Protein AF-A0A212CU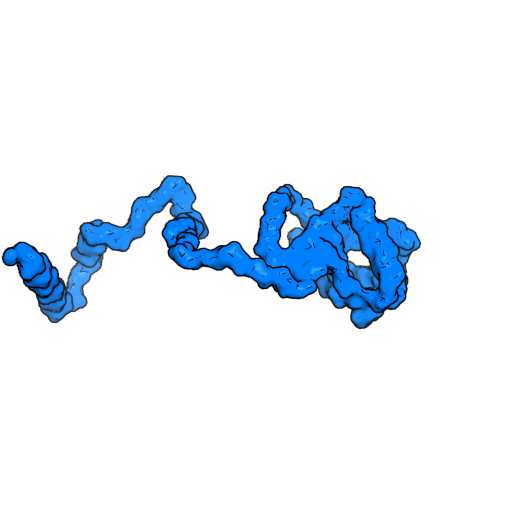X8-F1 (afdb_monomer_lite)

Sequence (192 aa):
MALWRGSAYAGFLALAVGCVFLLEPQLPGSALRSLWSSLQLGPAPAPPGAGSPEGRLAAAWDALIVRPARRWRRVAVGVNACVDVVLSGVKLLRALGLSPGNGRDHSELRSRNDLEEAFVHFMGKGAAAERFFSDKETFHDIAQIASEFPEAQSFCFSGRSISPVETGSGRLSTSLLVFALRKHIFVHMSHI

Organism: Cervus elaphus hippelaphus (NCBI:txid46360)

Structure (mmCIF, N/CA/C/O backbone):
data_AF-A0A212CUX8-F1
#
_entry.id   AF-A0A212CUX8-F1
#
loop_
_atom_site.group_PDB
_atom_site.id
_atom_site.type_symbol
_atom_site.label_atom_id
_atom_site.label_alt_id
_atom_site.label_comp_id
_atom_site.label_asym_id
_atom_site.label_entity_id
_atom_site.label_seq_id
_atom_site.pdbx_PDB_ins_code
_atom_site.Cartn_x
_atom_site.Cartn_y
_atom_site.Cartn_z
_atom_site.occupancy
_atom_site.B_iso_or_equiv
_atom_site.auth_seq_id
_atom_site.auth_comp_id
_atom_site.auth_asym_id
_atom_site.auth_atom_id
_atom_site.pdbx_PDB_model_num
ATOM 1 N N . MET A 1 1 ? 33.050 -10.533 -62.554 1.00 48.59 1 MET A N 1
ATOM 2 C CA . MET A 1 1 ? 33.973 -11.501 -61.9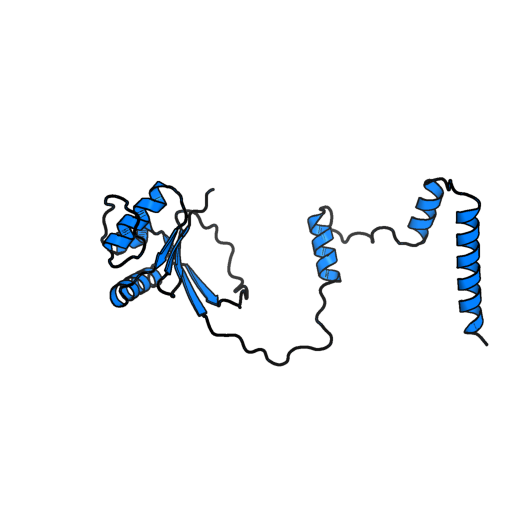11 1.00 48.59 1 MET A CA 1
ATOM 3 C C . MET A 1 1 ? 34.715 -10.907 -60.695 1.00 48.59 1 MET A C 1
ATOM 5 O O . MET A 1 1 ? 35.909 -11.124 -60.547 1.00 48.59 1 MET A O 1
ATOM 9 N N . ALA A 1 2 ? 34.041 -10.165 -59.804 1.00 53.12 2 ALA A N 1
ATOM 10 C CA . ALA A 1 2 ? 34.679 -9.568 -58.613 1.00 53.12 2 ALA A CA 1
ATOM 11 C C . ALA A 1 2 ? 34.182 -10.180 -57.286 1.00 53.12 2 ALA A C 1
ATOM 13 O O . ALA A 1 2 ? 34.917 -10.198 -56.306 1.00 53.12 2 ALA A O 1
ATOM 14 N N . LEU A 1 3 ? 32.976 -10.764 -57.273 1.00 47.34 3 LEU A N 1
ATOM 15 C CA . LEU A 1 3 ? 32.349 -11.324 -56.067 1.00 47.34 3 LEU A CA 1
ATOM 16 C C . LEU A 1 3 ? 32.974 -12.656 -55.602 1.00 47.34 3 LEU A C 1
ATOM 18 O O . LEU A 1 3 ? 32.971 -12.968 -54.418 1.00 47.34 3 LEU A O 1
ATOM 22 N N . TRP A 1 4 ? 33.562 -13.426 -56.522 1.00 49.88 4 TRP A N 1
ATOM 23 C CA . TRP A 1 4 ? 34.170 -14.732 -56.224 1.00 49.88 4 TRP A CA 1
ATOM 24 C C . TRP A 1 4 ? 35.544 -14.630 -55.557 1.00 49.88 4 TRP A C 1
ATOM 26 O O . TRP A 1 4 ? 35.966 -15.547 -54.858 1.00 49.88 4 TRP A O 1
ATOM 36 N N . ARG A 1 5 ? 36.239 -13.500 -55.731 1.00 53.38 5 ARG A N 1
ATOM 37 C CA . ARG A 1 5 ? 37.562 -13.296 -55.135 1.00 53.38 5 ARG A CA 1
ATOM 38 C C . ARG A 1 5 ? 37.464 -13.167 -53.616 1.00 53.38 5 ARG A C 1
ATOM 40 O O . ARG A 1 5 ? 38.210 -13.837 -52.916 1.00 53.38 5 ARG A O 1
ATOM 47 N N . GLY A 1 6 ? 36.497 -12.402 -53.102 1.00 54.38 6 GLY A N 1
ATOM 48 C CA . GLY A 1 6 ? 36.320 -12.202 -51.655 1.00 54.38 6 GLY A CA 1
ATOM 49 C C . GLY A 1 6 ? 36.007 -13.490 -50.885 1.00 54.38 6 GLY A C 1
ATOM 50 O O . GLY A 1 6 ? 36.574 -13.721 -49.821 1.00 54.38 6 GLY A O 1
ATOM 51 N N . SER A 1 7 ? 35.168 -14.362 -51.454 1.00 58.59 7 SER A N 1
ATOM 52 C CA . SER A 1 7 ? 34.831 -15.663 -50.856 1.00 58.59 7 SER A CA 1
ATOM 53 C C . SER A 1 7 ? 36.028 -16.620 -50.828 1.00 58.59 7 SER A C 1
ATOM 55 O O . SER A 1 7 ? 36.253 -17.284 -49.817 1.00 58.59 7 SER A O 1
ATOM 57 N N . ALA A 1 8 ? 36.847 -16.631 -51.885 1.00 65.62 8 ALA A N 1
ATOM 58 C CA . ALA A 1 8 ? 38.068 -17.429 -51.926 1.00 65.62 8 ALA A CA 1
ATOM 59 C C . ALA A 1 8 ? 39.115 -16.946 -50.905 1.00 65.62 8 ALA A C 1
ATOM 61 O O . ALA A 1 8 ? 39.733 -17.771 -50.235 1.00 65.62 8 ALA A O 1
ATOM 62 N N . TYR A 1 9 ? 39.273 -15.628 -50.726 1.00 65.94 9 TYR A N 1
ATOM 63 C CA . TYR A 1 9 ? 40.169 -15.069 -49.706 1.00 65.94 9 TYR A CA 1
ATOM 64 C C . TYR A 1 9 ? 39.714 -15.408 -48.284 1.00 65.94 9 TYR A C 1
ATOM 66 O O . TYR A 1 9 ? 40.542 -15.795 -47.464 1.00 65.94 9 TYR A O 1
ATOM 74 N N . ALA A 1 10 ? 38.411 -15.325 -48.000 1.00 69.38 10 ALA A N 1
ATOM 75 C CA . ALA A 1 10 ? 37.866 -15.699 -46.696 1.00 69.38 10 ALA A CA 1
ATOM 76 C C . ALA A 1 10 ? 38.063 -17.197 -46.397 1.00 69.38 10 ALA A C 1
ATOM 78 O O . ALA A 1 10 ? 38.454 -17.557 -45.287 1.00 69.38 10 ALA A O 1
ATOM 79 N N . GLY A 1 11 ? 37.859 -18.060 -47.400 1.00 73.88 11 GLY A N 1
ATOM 80 C CA . GLY A 1 11 ? 38.098 -19.500 -47.285 1.00 73.88 11 GLY A CA 1
ATOM 81 C C . GLY A 1 11 ? 39.567 -19.840 -47.023 1.00 73.88 11 GLY A C 1
ATOM 82 O O . GLY A 1 11 ? 39.861 -20.617 -46.117 1.00 73.88 11 GLY A O 1
ATOM 83 N N . PHE A 1 12 ? 40.496 -19.208 -47.748 1.00 76.25 12 PHE A N 1
ATOM 84 C CA . PHE A 1 12 ? 41.936 -19.384 -47.524 1.00 76.25 12 PHE A CA 1
ATOM 85 C C . PHE A 1 12 ? 42.380 -18.894 -46.143 1.00 76.25 12 PHE A C 1
ATOM 87 O O . PHE A 1 12 ? 43.197 -19.551 -45.501 1.00 76.25 12 PHE A O 1
ATOM 94 N N . LEU A 1 13 ? 41.828 -17.776 -45.663 1.00 74.44 13 LEU A N 1
ATOM 95 C CA . LEU A 1 13 ? 42.151 -17.243 -44.341 1.00 74.44 13 LEU A CA 1
ATOM 96 C C . LEU A 1 13 ? 41.691 -18.197 -43.229 1.00 74.44 13 LEU A C 1
ATOM 98 O O . LEU A 1 13 ? 42.447 -18.474 -42.303 1.00 74.44 13 LEU A O 1
ATOM 102 N N . ALA A 1 14 ? 40.476 -18.740 -43.347 1.00 75.38 14 ALA A N 1
ATOM 103 C CA . ALA A 1 14 ? 39.931 -19.693 -42.384 1.00 75.38 14 ALA A CA 1
ATOM 104 C C . ALA A 1 14 ? 40.736 -21.002 -42.349 1.00 75.38 14 ALA A C 1
ATOM 106 O O . ALA A 1 14 ? 41.020 -21.520 -41.270 1.00 75.38 14 ALA A O 1
ATOM 107 N N . LEU A 1 15 ? 41.157 -21.502 -43.516 1.00 76.69 15 LEU A N 1
ATOM 108 C CA . LEU A 1 15 ? 42.013 -22.685 -43.617 1.00 76.69 15 LEU A CA 1
ATOM 109 C C . LEU A 1 15 ? 43.401 -22.436 -43.021 1.00 76.69 15 LEU A C 1
ATOM 111 O O . LEU A 1 15 ? 43.895 -23.272 -42.272 1.00 76.69 15 LEU A O 1
ATOM 115 N N . ALA A 1 16 ? 44.006 -21.275 -43.286 1.00 74.75 16 ALA A N 1
ATOM 116 C CA . ALA A 1 16 ? 45.308 -20.922 -42.728 1.00 74.75 16 ALA A CA 1
ATOM 117 C C . ALA A 1 16 ? 45.257 -20.798 -41.196 1.00 74.75 16 ALA A C 1
ATOM 119 O O . ALA A 1 16 ? 46.118 -21.341 -40.509 1.00 74.75 16 ALA A O 1
ATOM 120 N N . VAL A 1 17 ? 44.217 -20.154 -40.652 1.00 70.56 17 VAL A N 1
ATOM 121 C CA . VAL A 1 17 ? 44.005 -20.043 -39.198 1.00 70.56 17 VAL A CA 1
ATOM 122 C C . VAL A 1 17 ? 43.748 -21.417 -38.572 1.00 70.56 17 VAL A C 1
ATOM 124 O O . VAL A 1 17 ? 44.338 -21.732 -37.541 1.00 70.56 17 VAL A O 1
ATOM 127 N N . GLY A 1 18 ? 42.933 -22.262 -39.211 1.00 71.00 18 GLY A N 1
ATOM 128 C CA . GLY A 1 18 ? 42.681 -23.634 -38.763 1.00 71.00 18 GLY A CA 1
ATOM 129 C C . GLY A 1 18 ? 43.937 -24.512 -38.776 1.00 71.00 18 GLY A C 1
ATOM 130 O O . GLY A 1 18 ? 44.183 -25.239 -37.816 1.00 71.00 18 GLY A O 1
ATOM 131 N N . CYS A 1 19 ? 44.775 -24.405 -39.811 1.00 68.94 19 CYS A N 1
ATOM 132 C CA . CYS A 1 19 ? 46.055 -25.112 -39.886 1.00 68.94 19 CYS A CA 1
ATOM 133 C C . CYS A 1 19 ? 47.037 -24.645 -38.804 1.00 68.94 19 CYS A C 1
ATOM 135 O O . CYS A 1 19 ? 47.685 -25.481 -38.184 1.00 68.94 19 CYS A O 1
ATOM 137 N N . VAL A 1 20 ? 47.114 -23.341 -38.521 1.00 67.00 20 VAL A N 1
ATOM 138 C CA . VAL A 1 20 ? 47.961 -22.812 -37.437 1.00 67.00 20 VAL A CA 1
ATOM 139 C C . VAL A 1 20 ? 47.498 -23.326 -36.067 1.00 67.00 20 VAL A C 1
ATOM 141 O O . VAL A 1 20 ? 48.329 -23.727 -35.260 1.00 67.00 20 VAL A O 1
ATOM 144 N N . PHE A 1 21 ? 46.186 -23.398 -35.825 1.00 65.12 21 PHE A N 1
ATOM 145 C CA . PHE A 1 21 ? 45.629 -23.945 -34.579 1.00 65.12 21 PHE A CA 1
ATOM 146 C C . PHE A 1 21 ? 45.840 -25.458 -34.412 1.00 65.12 21 PHE A C 1
ATOM 148 O O . PHE A 1 21 ? 45.924 -25.937 -33.284 1.00 65.12 21 PHE A O 1
ATOM 155 N N . LEU A 1 22 ? 45.911 -26.211 -35.514 1.00 64.38 22 LEU A N 1
ATOM 156 C CA . LEU A 1 22 ? 46.143 -27.658 -35.489 1.00 64.38 22 LEU A CA 1
ATOM 157 C C . LEU A 1 22 ? 47.627 -28.027 -35.345 1.00 64.38 22 LEU A C 1
ATOM 159 O O . LEU A 1 22 ? 47.923 -29.068 -34.764 1.00 64.38 22 LEU A O 1
ATOM 163 N N . LEU A 1 23 ? 48.548 -27.209 -35.871 1.00 63.78 23 LEU A N 1
ATOM 164 C CA . LEU A 1 23 ? 49.990 -27.486 -35.824 1.00 63.78 23 LEU A CA 1
ATOM 165 C C . LEU A 1 23 ? 50.681 -26.956 -34.554 1.00 63.78 23 LEU A C 1
ATOM 167 O O . LEU A 1 23 ? 51.683 -27.534 -34.144 1.00 63.78 23 LEU A O 1
ATOM 171 N N . GLU A 1 24 ? 50.156 -25.908 -33.913 1.00 55.81 24 GLU A N 1
ATOM 172 C CA . GLU A 1 24 ? 50.754 -25.273 -32.726 1.00 55.81 24 GLU A CA 1
ATOM 173 C C . GLU A 1 24 ? 49.735 -25.195 -31.568 1.00 55.81 24 GLU A C 1
ATOM 175 O O . GLU A 1 24 ? 49.103 -24.157 -31.351 1.00 55.81 24 GLU A O 1
ATOM 180 N N . PRO A 1 25 ? 49.548 -26.273 -30.778 1.00 55.47 25 PRO A N 1
ATOM 181 C CA . PRO A 1 25 ? 48.577 -26.303 -29.677 1.00 55.47 25 PRO A CA 1
ATOM 182 C C . PRO A 1 25 ? 48.964 -25.425 -28.471 1.00 55.47 25 PRO A C 1
ATOM 184 O O . PRO A 1 25 ? 48.214 -25.360 -27.500 1.00 55.47 25 PRO A O 1
ATOM 187 N N . GLN A 1 26 ? 50.119 -24.749 -28.510 1.00 54.28 26 GLN A N 1
ATOM 188 C CA . GLN A 1 26 ? 50.630 -23.887 -27.439 1.00 54.28 26 GLN A CA 1
ATOM 189 C C . GLN A 1 26 ? 50.988 -22.490 -27.958 1.00 54.28 26 GLN A C 1
ATOM 191 O O . GLN A 1 26 ? 52.069 -21.966 -27.690 1.00 54.28 26 GLN A O 1
ATOM 196 N N . LEU A 1 27 ? 50.064 -21.862 -28.693 1.00 57.78 27 LEU A N 1
ATOM 197 C CA . LEU A 1 27 ? 50.190 -20.451 -29.055 1.00 57.78 27 LEU A CA 1
ATOM 198 C C . LEU A 1 27 ? 50.435 -19.611 -27.785 1.00 57.78 27 LEU A C 1
ATOM 200 O O . LEU A 1 27 ? 49.567 -19.562 -26.905 1.00 57.78 27 LEU A O 1
ATOM 204 N N . PRO A 1 28 ? 51.591 -18.932 -27.659 1.00 62.09 28 PRO A N 1
ATOM 205 C CA . PRO A 1 28 ? 51.905 -18.160 -26.469 1.00 62.09 28 PRO A CA 1
ATOM 206 C C . PRO A 1 28 ? 50.841 -17.076 -26.291 1.00 62.09 28 PRO A C 1
ATOM 208 O O . PRO A 1 28 ? 50.512 -16.350 -27.229 1.00 62.09 28 PRO A O 1
ATOM 211 N N . GLY A 1 29 ? 50.290 -16.944 -25.080 1.00 59.12 29 GLY A N 1
ATOM 212 C CA . GLY A 1 29 ? 49.150 -16.057 -24.801 1.00 59.12 29 GLY A CA 1
ATOM 213 C C . GLY A 1 29 ? 49.375 -14.575 -25.150 1.00 59.12 29 GLY A C 1
ATOM 214 O O . GLY A 1 29 ? 48.437 -13.782 -25.145 1.00 59.12 29 GLY A O 1
ATOM 215 N N . SER A 1 30 ? 50.607 -14.161 -25.453 1.00 59.41 30 SER A N 1
ATOM 216 C CA . SER A 1 30 ? 50.929 -12.859 -26.053 1.00 59.41 30 SER A CA 1
ATOM 217 C C . SER A 1 30 ? 50.454 -12.731 -27.507 1.00 59.41 30 SER A C 1
ATOM 219 O O . SER A 1 30 ? 49.901 -11.694 -27.858 1.00 59.41 30 SER A O 1
ATOM 221 N N . ALA A 1 31 ? 50.591 -13.773 -28.330 1.00 62.97 31 ALA A N 1
ATOM 222 C CA . ALA A 1 31 ? 50.145 -13.772 -29.723 1.00 62.97 31 ALA A CA 1
ATOM 223 C C . ALA A 1 31 ? 48.614 -13.727 -29.819 1.00 62.97 31 ALA A C 1
ATOM 225 O O . ALA A 1 31 ? 48.071 -12.922 -30.570 1.00 62.97 31 ALA A O 1
ATOM 226 N N . LEU A 1 32 ? 47.917 -14.505 -28.981 1.00 61.78 32 LEU A N 1
ATOM 227 C CA . LEU A 1 32 ? 46.455 -14.452 -28.848 1.00 61.78 32 LEU A CA 1
ATOM 228 C C . LEU A 1 32 ? 45.967 -13.069 -28.402 1.00 61.78 32 LEU A C 1
ATOM 230 O O . LEU A 1 32 ? 44.998 -12.557 -28.956 1.00 61.78 32 LEU A O 1
ATOM 234 N N . ARG A 1 33 ? 46.665 -12.430 -27.452 1.00 61.38 33 ARG A N 1
ATOM 235 C CA . ARG A 1 33 ? 46.349 -11.059 -27.019 1.00 61.38 33 ARG A CA 1
ATOM 236 C C . ARG A 1 33 ? 46.545 -10.036 -28.135 1.00 61.38 33 ARG A C 1
ATOM 238 O O . ARG A 1 33 ? 45.662 -9.206 -28.320 1.00 61.38 33 ARG A O 1
ATOM 245 N N . SER A 1 34 ? 47.633 -10.127 -28.902 1.00 61.81 34 SER A N 1
ATOM 246 C CA . SER A 1 34 ? 47.869 -9.247 -30.057 1.00 61.81 34 SER A CA 1
ATOM 247 C C . SER A 1 34 ? 46.853 -9.457 -31.183 1.00 61.81 34 SER A C 1
ATOM 249 O O . SER A 1 34 ? 46.440 -8.499 -31.842 1.00 61.81 34 SER A O 1
ATOM 251 N N . LEU A 1 35 ? 46.418 -10.699 -31.407 1.00 62.00 35 LEU A N 1
ATOM 252 C CA . LEU A 1 35 ? 45.390 -11.015 -32.397 1.00 62.00 35 LEU A CA 1
ATOM 253 C C . LEU A 1 35 ? 44.025 -10.466 -31.953 1.00 62.00 35 LEU A C 1
ATOM 255 O O . LEU A 1 35 ? 43.325 -9.828 -32.735 1.00 62.00 35 LEU A O 1
ATOM 259 N N . TRP A 1 36 ? 43.694 -10.630 -30.669 1.00 59.00 36 TRP A N 1
ATOM 260 C CA . TRP A 1 36 ? 42.474 -10.106 -30.056 1.00 59.00 36 TRP A CA 1
ATOM 261 C C . TRP A 1 36 ? 42.411 -8.573 -30.083 1.00 59.00 36 TRP A C 1
ATOM 263 O O . TRP A 1 36 ? 41.369 -8.001 -30.401 1.00 59.00 36 TRP A O 1
ATOM 273 N N . SER A 1 37 ? 43.532 -7.896 -29.811 1.00 55.72 37 SER A N 1
ATOM 274 C CA . SER A 1 37 ? 43.617 -6.434 -29.895 1.00 55.72 37 SER A CA 1
ATOM 275 C C . SER A 1 37 ? 43.511 -5.923 -31.332 1.00 55.72 37 SER A C 1
ATOM 277 O O . SER A 1 37 ? 42.877 -4.898 -31.567 1.00 55.72 37 SER A O 1
ATOM 279 N N . SER A 1 38 ? 44.086 -6.645 -32.300 1.00 57.72 38 SER A N 1
ATOM 280 C CA . SER A 1 38 ? 44.040 -6.265 -33.721 1.00 57.72 38 SER A CA 1
ATOM 281 C C . SER A 1 38 ? 42.648 -6.443 -34.331 1.00 57.72 38 SER A C 1
ATOM 283 O O . SER A 1 38 ? 42.261 -5.683 -35.212 1.00 57.72 38 SER A O 1
ATOM 285 N N . LEU A 1 39 ? 41.872 -7.410 -33.833 1.00 59.34 39 LEU A N 1
ATOM 286 C CA . LEU A 1 39 ? 40.492 -7.646 -34.256 1.00 59.34 39 LEU A CA 1
ATOM 287 C C . LEU A 1 39 ? 39.485 -6.645 -33.659 1.00 59.34 39 LEU A C 1
ATOM 289 O O . LEU A 1 39 ? 38.298 -6.763 -33.944 1.00 59.34 39 LEU A O 1
ATOM 293 N N . GLN A 1 40 ? 39.918 -5.685 -32.825 1.00 53.12 40 GLN A N 1
ATOM 294 C CA . GLN A 1 40 ? 39.035 -4.771 -32.078 1.00 53.12 40 GLN A CA 1
ATOM 295 C C . GLN A 1 40 ? 37.913 -5.491 -31.297 1.00 53.12 40 GLN A C 1
ATOM 297 O O . GLN A 1 40 ? 36.929 -4.872 -30.908 1.00 53.12 40 GLN A O 1
ATOM 302 N N . LEU A 1 41 ? 38.076 -6.789 -31.005 1.00 49.44 41 LEU A N 1
ATOM 303 C CA . LEU A 1 41 ? 37.202 -7.547 -30.102 1.00 49.44 41 LEU A CA 1
ATOM 304 C C . LEU A 1 41 ? 37.533 -7.282 -28.618 1.00 49.44 41 LEU A C 1
ATOM 306 O O . LEU A 1 41 ? 36.956 -7.891 -27.717 1.00 49.44 41 LEU A O 1
ATOM 310 N N . GLY A 1 42 ? 38.466 -6.365 -28.341 1.00 51.66 42 GLY A N 1
ATOM 311 C CA . GLY A 1 42 ? 38.630 -5.771 -27.017 1.00 51.66 42 GLY A CA 1
ATOM 312 C C . GLY A 1 42 ? 37.395 -4.947 -26.628 1.00 51.66 42 GLY A C 1
ATOM 313 O O . GLY A 1 42 ? 36.672 -4.489 -27.513 1.00 51.66 42 GLY A O 1
ATOM 314 N N . PRO A 1 43 ? 37.127 -4.742 -25.325 1.00 53.12 43 PRO A N 1
ATOM 315 C CA . PRO A 1 43 ? 36.016 -3.901 -24.898 1.00 53.12 43 PRO A CA 1
ATOM 316 C C . PRO A 1 43 ? 36.134 -2.545 -25.594 1.00 53.12 43 PRO A C 1
ATOM 318 O O . PRO A 1 43 ? 37.200 -1.926 -25.543 1.00 53.12 43 PRO A O 1
ATOM 321 N N . ALA A 1 44 ? 35.065 -2.111 -26.265 1.00 55.03 44 ALA A N 1
ATOM 322 C CA . ALA A 1 44 ? 35.008 -0.784 -26.861 1.00 55.03 44 ALA A CA 1
ATOM 323 C C . ALA A 1 44 ? 35.431 0.264 -25.813 1.00 55.03 44 ALA A C 1
ATOM 325 O O . ALA A 1 44 ? 35.130 0.072 -24.627 1.00 55.03 44 ALA A O 1
ATOM 326 N N . PRO A 1 45 ? 36.131 1.346 -26.209 1.00 53.91 45 PRO A N 1
ATOM 327 C CA . PRO A 1 45 ? 36.497 2.406 -25.281 1.00 53.91 45 PRO A CA 1
ATOM 328 C C . PRO A 1 45 ? 35.236 2.865 -24.557 1.00 53.91 45 PRO A C 1
ATOM 330 O O . PRO A 1 45 ? 34.269 3.314 -25.175 1.00 53.91 45 PRO A O 1
ATOM 333 N N . ALA A 1 46 ? 35.228 2.640 -23.244 1.00 52.59 46 ALA A N 1
ATOM 334 C CA . ALA A 1 46 ? 34.063 2.899 -22.431 1.00 52.59 46 ALA A CA 1
ATOM 335 C C . ALA A 1 46 ? 33.773 4.409 -22.479 1.00 52.59 46 ALA A C 1
ATOM 337 O O . ALA A 1 46 ? 34.715 5.205 -22.383 1.00 52.59 46 ALA A O 1
ATOM 338 N N . PRO A 1 47 ? 32.507 4.822 -22.654 1.00 55.03 47 PRO A N 1
ATOM 339 C CA . PRO A 1 47 ? 32.164 6.234 -22.637 1.00 55.03 47 PRO A CA 1
ATOM 340 C C . PRO A 1 47 ? 32.636 6.864 -21.314 1.00 55.03 47 PRO A C 1
ATOM 342 O O . PRO A 1 47 ? 32.633 6.190 -20.273 1.00 55.03 47 PRO A O 1
ATOM 345 N N . PRO A 1 48 ? 33.079 8.133 -21.331 1.00 48.50 48 PRO A N 1
ATOM 346 C CA . PRO A 1 48 ? 33.573 8.803 -20.134 1.00 48.50 48 PRO A CA 1
ATOM 347 C C . PRO A 1 48 ? 32.482 8.790 -19.050 1.00 48.50 48 PRO A C 1
ATOM 349 O O . PRO A 1 48 ? 31.421 9.378 -19.230 1.00 48.50 48 PRO A O 1
ATOM 352 N N . GLY A 1 49 ? 32.735 8.060 -17.955 1.00 55.31 49 GLY A N 1
ATOM 353 C CA . GLY A 1 49 ? 31.783 7.825 -16.854 1.00 55.31 49 GLY A CA 1
ATOM 354 C C . GLY A 1 49 ? 31.580 6.351 -16.457 1.00 55.31 49 GLY A C 1
ATOM 355 O O . GLY A 1 49 ? 31.064 6.076 -15.379 1.00 55.31 49 GLY A O 1
ATOM 356 N N . ALA A 1 50 ? 32.032 5.386 -17.263 1.00 53.88 50 ALA A N 1
ATOM 357 C CA . ALA A 1 50 ? 31.789 3.948 -17.063 1.00 53.88 50 ALA A CA 1
ATOM 358 C C . ALA A 1 50 ? 32.842 3.223 -16.186 1.00 53.88 50 ALA A C 1
ATOM 360 O O . ALA A 1 50 ? 33.322 2.142 -16.532 1.00 53.88 50 ALA A O 1
ATOM 361 N N . GLY A 1 51 ? 33.232 3.822 -15.055 1.00 68.81 51 G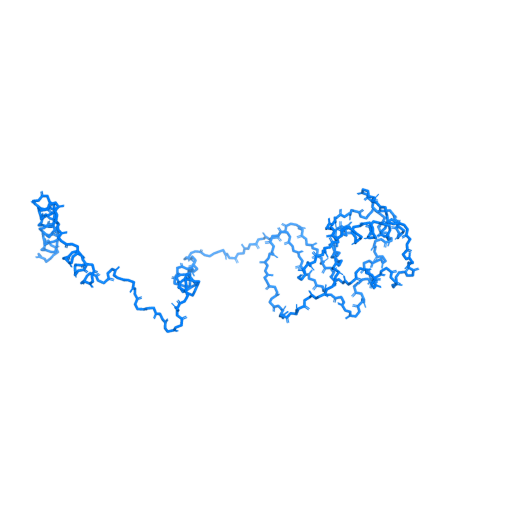LY A N 1
ATOM 362 C CA . GLY A 1 51 ? 34.225 3.234 -14.143 1.00 68.81 51 GLY A CA 1
ATOM 363 C C . GLY A 1 51 ? 33.708 2.039 -13.330 1.00 68.81 51 GLY A C 1
ATOM 364 O O . GLY A 1 51 ? 34.501 1.186 -12.934 1.00 68.81 51 GLY A O 1
ATOM 365 N N . SER A 1 52 ? 32.393 1.947 -13.102 1.00 86.19 52 SER A N 1
ATOM 366 C CA . SER A 1 52 ? 31.778 0.857 -12.338 1.00 86.19 52 SER A CA 1
ATOM 367 C C . SER A 1 52 ? 31.194 -0.245 -13.239 1.00 86.19 52 SER A C 1
ATOM 369 O O . SER A 1 52 ? 30.792 0.021 -14.381 1.00 86.19 52 SER A O 1
ATOM 371 N N . PRO A 1 53 ? 31.114 -1.497 -12.747 1.00 87.50 53 PRO A N 1
ATOM 372 C CA . PRO A 1 53 ? 30.407 -2.583 -13.426 1.00 87.50 53 PRO A CA 1
ATOM 373 C C . PRO A 1 53 ? 28.952 -2.236 -13.781 1.00 87.50 53 PRO A C 1
ATOM 375 O O . PRO A 1 53 ? 28.502 -2.559 -14.879 1.00 87.50 53 PRO A O 1
ATOM 378 N N . GLU A 1 54 ? 28.242 -1.527 -12.901 1.00 92.75 54 GLU A N 1
ATOM 379 C CA . GLU A 1 54 ? 26.857 -1.088 -13.098 1.00 92.75 54 GLU A CA 1
ATOM 380 C C . GLU A 1 54 ? 26.756 -0.054 -14.22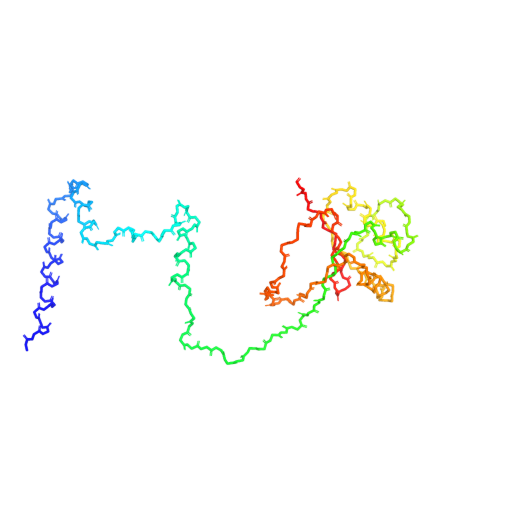0 1.00 92.75 54 GLU A C 1
ATOM 382 O O . GLU A 1 54 ? 25.862 -0.146 -15.056 1.00 92.75 54 GLU A O 1
ATOM 387 N N . GLY A 1 55 ? 27.700 0.893 -14.293 1.00 88.75 55 GLY A N 1
ATOM 388 C CA . GLY A 1 55 ? 27.730 1.904 -15.353 1.00 88.75 55 GLY A CA 1
ATOM 389 C C . GLY A 1 55 ? 27.986 1.290 -16.729 1.00 88.75 55 GLY A C 1
ATOM 390 O O . GLY A 1 55 ? 27.361 1.669 -17.717 1.00 88.75 55 GLY A O 1
ATOM 391 N N . ARG A 1 56 ? 28.855 0.275 -16.791 1.00 88.06 56 ARG A N 1
ATOM 392 C CA . ARG A 1 56 ? 29.073 -0.511 -18.013 1.00 88.06 56 ARG A CA 1
ATOM 393 C C . ARG A 1 56 ? 27.840 -1.318 -18.417 1.00 88.06 56 ARG A C 1
ATOM 395 O O . ARG A 1 56 ? 27.545 -1.402 -19.606 1.00 88.06 56 ARG A O 1
ATOM 402 N N . LEU A 1 57 ? 27.146 -1.924 -17.453 1.00 91.00 57 LEU A N 1
ATOM 403 C CA . LEU A 1 57 ? 25.919 -2.678 -17.709 1.00 91.00 57 LEU A CA 1
ATOM 404 C C . LEU A 1 57 ? 24.795 -1.759 -18.204 1.00 91.00 57 LEU A C 1
ATOM 406 O O . LEU A 1 57 ? 24.149 -2.085 -19.196 1.00 91.00 57 LEU A O 1
ATOM 410 N N . ALA A 1 58 ? 24.615 -0.599 -17.568 1.00 90.88 58 ALA A N 1
ATOM 411 C CA . ALA A 1 58 ? 23.644 0.410 -17.982 1.00 90.88 58 ALA A CA 1
ATOM 412 C C . ALA A 1 58 ? 23.914 0.889 -19.416 1.00 90.88 58 ALA A C 1
ATOM 414 O O . ALA A 1 58 ? 23.019 0.841 -20.253 1.00 90.88 58 ALA A O 1
ATOM 415 N N . ALA A 1 59 ? 25.170 1.219 -19.741 1.00 87.31 59 ALA A N 1
ATOM 416 C CA . ALA A 1 59 ? 25.550 1.618 -21.096 1.00 87.31 59 ALA A CA 1
ATOM 417 C C . ALA A 1 59 ? 25.296 0.509 -22.137 1.00 87.31 59 ALA A C 1
ATOM 419 O O . ALA A 1 59 ? 24.884 0.786 -23.264 1.00 87.31 59 ALA A O 1
ATOM 420 N N . ALA A 1 60 ? 25.516 -0.758 -21.770 1.00 91.06 60 ALA A N 1
ATOM 421 C CA . ALA A 1 60 ? 25.193 -1.885 -22.640 1.00 91.06 60 ALA A CA 1
ATOM 422 C C . ALA A 1 60 ? 23.674 -2.036 -22.845 1.00 91.06 60 ALA A C 1
ATOM 424 O O . ALA A 1 60 ? 23.237 -2.313 -23.962 1.00 91.06 60 ALA A O 1
ATOM 425 N N . TRP A 1 61 ? 22.860 -1.833 -21.805 1.00 92.81 61 TRP A N 1
ATOM 426 C CA . TRP A 1 61 ? 21.399 -1.830 -21.924 1.00 92.81 61 TRP A CA 1
ATOM 427 C C . TRP A 1 61 ? 20.884 -0.685 -22.793 1.00 92.81 61 TRP A C 1
ATOM 429 O O . TRP A 1 61 ? 20.041 -0.940 -23.652 1.00 92.81 61 TRP A O 1
ATOM 439 N N . ASP A 1 62 ? 21.436 0.521 -22.655 1.00 90.62 62 ASP A N 1
ATOM 440 C CA . ASP A 1 62 ? 21.079 1.669 -23.498 1.00 90.62 62 ASP A CA 1
ATOM 441 C C . ASP A 1 62 ? 21.352 1.398 -24.984 1.00 90.62 62 ASP A C 1
ATOM 443 O O . ASP A 1 62 ? 20.579 1.802 -25.853 1.00 90.62 62 ASP A O 1
ATOM 447 N N . ALA A 1 63 ? 22.430 0.667 -25.286 1.00 90.00 63 ALA A N 1
ATOM 448 C CA . ALA A 1 63 ? 22.768 0.284 -26.653 1.00 90.00 63 ALA A CA 1
ATOM 449 C C . ALA A 1 63 ? 21.888 -0.854 -27.208 1.00 90.00 63 ALA A C 1
ATOM 451 O O . ALA A 1 63 ? 21.641 -0.907 -28.414 1.00 90.00 63 ALA A O 1
ATOM 452 N N . LEU A 1 64 ? 21.434 -1.784 -26.358 1.00 92.38 64 LEU A N 1
ATOM 453 C CA . LEU A 1 64 ? 20.740 -3.008 -26.783 1.00 92.38 64 LEU A CA 1
ATOM 454 C C . LEU A 1 64 ? 19.209 -2.900 -26.764 1.00 92.38 64 LEU A C 1
ATOM 456 O O . LEU A 1 64 ? 18.539 -3.543 -27.576 1.00 92.38 64 LEU A O 1
ATOM 460 N N . ILE A 1 65 ? 18.630 -2.121 -25.848 1.00 92.12 65 ILE A N 1
ATOM 461 C CA . ILE A 1 65 ? 17.176 -2.012 -25.686 1.00 92.12 65 ILE A CA 1
ATOM 462 C C . ILE A 1 65 ? 16.632 -0.999 -26.695 1.00 92.12 65 ILE A C 1
ATOM 464 O O . ILE A 1 65 ? 16.473 0.190 -26.428 1.00 92.12 65 ILE A O 1
ATOM 468 N N . VAL A 1 66 ? 16.301 -1.494 -27.886 1.00 90.62 66 VAL A N 1
ATOM 469 C CA . VAL A 1 66 ? 15.691 -0.702 -28.961 1.00 90.62 66 VAL A CA 1
ATOM 470 C C . VAL A 1 66 ? 14.219 -1.057 -29.162 1.00 90.62 66 VAL A C 1
ATOM 472 O O . VAL A 1 66 ? 13.773 -2.178 -28.911 1.00 90.62 66 VAL A O 1
ATOM 475 N N . ARG A 1 67 ? 13.422 -0.094 -29.643 1.00 84.50 67 ARG A N 1
ATOM 476 C CA . ARG A 1 67 ? 11.999 -0.332 -29.939 1.00 84.50 67 ARG A CA 1
ATOM 477 C C . ARG A 1 67 ? 11.848 -1.299 -31.125 1.00 84.50 67 ARG A C 1
ATOM 479 O O . ARG A 1 67 ? 12.542 -1.125 -32.126 1.00 84.50 67 ARG A O 1
ATOM 486 N N . PRO A 1 68 ? 10.888 -2.241 -31.087 1.00 89.81 68 PRO A N 1
ATOM 487 C CA . PRO A 1 68 ? 10.669 -3.172 -32.188 1.00 89.81 68 PRO A CA 1
ATOM 488 C C . PRO A 1 68 ? 10.181 -2.454 -33.455 1.00 89.81 68 PRO A C 1
ATOM 490 O O . PRO A 1 68 ? 9.484 -1.433 -33.391 1.00 89.81 68 PRO A O 1
ATOM 493 N N . ALA A 1 69 ? 10.508 -3.030 -34.616 1.00 88.50 69 ALA A N 1
ATOM 494 C CA . ALA A 1 69 ? 10.128 -2.498 -35.928 1.00 88.50 69 ALA A CA 1
ATOM 495 C C . ALA A 1 69 ? 8.602 -2.457 -36.133 1.00 88.50 69 ALA A C 1
ATOM 497 O O . ALA A 1 69 ? 8.072 -1.524 -36.735 1.00 88.50 69 ALA A O 1
ATOM 498 N N . ARG A 1 70 ? 7.877 -3.448 -35.596 1.00 89.69 70 ARG A N 1
ATOM 499 C CA . ARG A 1 70 ? 6.409 -3.465 -35.558 1.00 89.69 70 ARG A CA 1
ATOM 500 C C . ARG A 1 70 ? 5.938 -3.113 -34.156 1.00 89.69 70 ARG A C 1
ATOM 502 O O . ARG A 1 70 ? 6.336 -3.752 -33.187 1.00 89.69 70 ARG A O 1
ATOM 509 N N . ARG A 1 71 ? 5.084 -2.096 -34.057 1.00 87.94 71 ARG A N 1
ATOM 510 C CA . ARG A 1 71 ? 4.571 -1.576 -32.786 1.00 87.94 71 ARG A CA 1
ATOM 511 C C . ARG A 1 71 ? 3.089 -1.884 -32.641 1.00 87.94 71 ARG A C 1
ATOM 513 O O . ARG A 1 71 ? 2.339 -1.845 -33.618 1.00 87.94 71 ARG A O 1
ATOM 520 N N . TRP A 1 72 ? 2.667 -2.131 -31.408 1.00 89.25 72 TRP A N 1
ATOM 521 C CA . TRP A 1 72 ? 1.254 -2.175 -31.055 1.00 89.25 72 TRP A CA 1
ATOM 522 C C . TRP A 1 72 ? 0.630 -0.798 -31.300 1.00 89.25 72 TRP A C 1
ATOM 524 O O . TRP A 1 72 ? 1.185 0.217 -30.883 1.00 89.25 72 TRP A O 1
ATOM 534 N N . ARG A 1 73 ? -0.512 -0.749 -31.996 1.00 85.19 73 ARG A N 1
ATOM 535 C CA . ARG A 1 73 ? -1.240 0.513 -32.229 1.00 85.19 73 ARG A CA 1
ATOM 536 C C . ARG A 1 73 ? -2.091 0.908 -31.028 1.00 85.19 73 ARG A C 1
ATOM 538 O O . ARG A 1 73 ? -2.204 2.087 -30.728 1.00 85.19 73 ARG A O 1
ATOM 545 N N . ARG A 1 74 ? -2.711 -0.079 -30.380 1.00 87.00 74 ARG A N 1
ATOM 546 C CA . ARG A 1 74 ? -3.558 0.063 -29.193 1.00 87.00 74 ARG A CA 1
ATOM 547 C C . ARG A 1 74 ? -3.437 -1.208 -28.363 1.00 87.00 74 ARG A C 1
ATOM 549 O O . ARG A 1 74 ? -3.358 -2.294 -28.933 1.00 87.00 74 ARG A O 1
ATOM 556 N N . VAL A 1 75 ? -3.433 -1.055 -27.045 1.00 79.38 75 VAL A N 1
ATOM 557 C CA . VAL A 1 75 ? -3.433 -2.154 -26.076 1.00 79.38 75 VAL A CA 1
ATOM 558 C C . VAL A 1 75 ? -4.531 -1.855 -25.064 1.00 79.38 75 VAL A C 1
ATOM 560 O O . VAL A 1 75 ? -4.597 -0.743 -24.547 1.00 79.38 75 VAL A O 1
ATOM 563 N N . ALA A 1 76 ? -5.407 -2.827 -24.820 1.00 81.19 76 ALA A N 1
ATOM 564 C CA . ALA A 1 76 ? -6.417 -2.737 -23.775 1.00 81.19 76 ALA A CA 1
ATOM 565 C C . ALA A 1 76 ? -5.847 -3.317 -22.476 1.00 81.19 76 ALA A C 1
ATOM 567 O O . ALA A 1 76 ? -5.315 -4.429 -22.477 1.00 81.19 76 ALA A O 1
ATOM 568 N N . VAL A 1 77 ? -5.956 -2.563 -21.382 1.00 74.06 77 VAL A N 1
ATOM 569 C CA . VAL A 1 77 ? -5.476 -2.962 -20.054 1.00 74.06 77 VAL A CA 1
ATOM 570 C C . VAL A 1 77 ? -6.620 -2.793 -19.056 1.00 74.06 77 VAL A C 1
ATOM 572 O O . VAL A 1 77 ? -7.248 -1.743 -18.991 1.00 74.06 77 VAL A O 1
ATOM 575 N N . GLY A 1 78 ? -6.904 -3.853 -18.306 1.00 76.81 78 GLY A N 1
ATOM 576 C CA . GLY A 1 78 ? -7.951 -3.958 -17.288 1.00 76.81 78 GLY A CA 1
ATOM 577 C C . GLY A 1 78 ? -7.750 -5.259 -16.496 1.00 76.81 78 GLY A C 1
ATOM 578 O O . GLY A 1 78 ? -6.847 -6.033 -16.810 1.00 76.81 78 GLY A O 1
ATOM 579 N N . VAL A 1 79 ? -8.513 -5.573 -15.448 1.00 74.88 79 VAL A N 1
ATOM 580 C CA . VAL A 1 79 ? -9.748 -4.940 -14.931 1.00 74.88 79 VAL A CA 1
ATOM 581 C C . VAL A 1 79 ? -9.578 -4.296 -13.544 1.00 74.88 79 VAL A C 1
ATOM 583 O O . VAL A 1 79 ? -10.532 -3.763 -12.990 1.00 74.88 79 VAL A O 1
ATOM 586 N N . ASN A 1 80 ? -8.371 -4.345 -12.972 1.00 72.56 80 ASN A N 1
ATOM 587 C CA . ASN A 1 80 ? -8.122 -3.947 -11.585 1.00 72.56 80 ASN A CA 1
ATOM 588 C C . ASN A 1 80 ? -7.345 -2.631 -11.517 1.00 72.56 80 ASN A C 1
ATOM 590 O O . ASN A 1 80 ? -6.191 -2.588 -11.948 1.00 72.56 80 ASN A O 1
ATOM 594 N N . ALA A 1 81 ? -7.957 -1.611 -10.917 1.00 72.50 81 ALA A N 1
ATOM 595 C CA . ALA A 1 81 ? -7.320 -0.362 -10.512 1.00 72.50 81 ALA A CA 1
ATOM 596 C C . ALA A 1 81 ? -7.737 -0.017 -9.073 1.00 72.50 81 ALA A C 1
ATOM 598 O O . ALA A 1 81 ? -8.892 -0.227 -8.699 1.00 72.50 81 ALA A O 1
ATOM 599 N N . CYS A 1 82 ? -6.798 0.479 -8.278 1.00 79.00 82 CYS A N 1
ATOM 600 C CA . CYS A 1 82 ? -6.984 0.989 -6.927 1.00 79.00 82 CYS A CA 1
ATOM 601 C C . CYS A 1 82 ? -6.134 2.249 -6.727 1.00 79.00 82 CYS A C 1
ATOM 603 O O . CYS A 1 82 ? -5.212 2.534 -7.493 1.00 79.00 82 CYS A O 1
ATOM 605 N N . VAL A 1 83 ? -6.477 3.026 -5.707 1.00 78.69 83 VAL A N 1
ATOM 606 C CA . VAL A 1 83 ? -5.592 4.064 -5.182 1.00 78.69 83 VAL A CA 1
ATOM 607 C C . VAL A 1 83 ? -5.060 3.541 -3.862 1.00 78.69 83 VAL A C 1
ATOM 609 O O . VAL A 1 83 ? -5.825 3.008 -3.056 1.00 78.69 83 VAL A O 1
ATOM 612 N N . ASP A 1 84 ? -3.759 3.671 -3.690 1.00 81.81 84 ASP A N 1
ATOM 613 C CA . ASP A 1 84 ? -3.044 3.329 -2.486 1.00 81.81 84 ASP A CA 1
ATOM 614 C C . ASP A 1 84 ? -2.816 4.615 -1.695 1.00 81.81 84 ASP A C 1
ATOM 616 O O . ASP A 1 84 ? -2.133 5.523 -2.172 1.00 81.81 84 ASP A O 1
ATOM 620 N N . VAL A 1 85 ? -3.415 4.720 -0.508 1.00 82.56 85 VAL A N 1
ATOM 621 C CA . VAL A 1 85 ? -3.213 5.874 0.381 1.00 82.56 85 VAL A CA 1
ATOM 622 C C . VAL A 1 85 ? -2.210 5.495 1.454 1.00 82.56 85 VAL A C 1
ATOM 624 O O . VAL A 1 85 ? -2.430 4.567 2.231 1.00 82.56 85 VAL A O 1
ATOM 627 N N . VAL A 1 86 ? -1.100 6.217 1.478 1.00 85.81 86 VAL A N 1
ATOM 628 C CA . VAL A 1 86 ? 0.064 5.957 2.312 1.00 85.81 86 VAL A CA 1
ATOM 629 C C . VAL A 1 86 ? 0.174 7.052 3.366 1.00 85.81 86 VAL A C 1
ATOM 631 O O . VAL A 1 86 ? 0.377 8.220 3.038 1.00 85.81 86 VAL A O 1
ATOM 634 N N . LEU A 1 87 ? 0.036 6.682 4.639 1.00 88.06 87 LEU A N 1
ATOM 635 C CA . LEU A 1 87 ? 0.077 7.618 5.763 1.00 88.06 87 LEU A CA 1
ATOM 636 C C . LEU A 1 87 ? 0.575 6.957 7.054 1.00 88.06 87 LEU A C 1
ATOM 638 O O . LEU A 1 87 ? 0.724 5.739 7.139 1.00 88.06 87 LEU A O 1
ATOM 642 N N . SER A 1 88 ? 0.809 7.765 8.089 1.00 88.19 88 SER A N 1
ATOM 643 C CA . SER A 1 88 ? 1.149 7.250 9.417 1.00 88.19 88 SER A CA 1
ATOM 644 C C . SER A 1 88 ? -0.062 6.590 10.079 1.00 88.19 88 SER A C 1
ATOM 646 O O . SER A 1 88 ? -1.040 7.265 10.412 1.00 88.19 88 SER A O 1
ATOM 648 N N . GLY A 1 89 ? 0.028 5.284 10.350 1.00 86.88 89 GLY A N 1
ATOM 649 C CA . GLY A 1 89 ? -1.060 4.539 10.996 1.00 86.88 89 GLY A CA 1
ATOM 650 C C . GLY A 1 89 ? -1.416 5.061 12.394 1.00 86.88 89 GLY A C 1
ATOM 651 O O . GLY A 1 89 ? -2.590 5.180 12.728 1.00 86.88 89 GLY A O 1
ATOM 652 N N . VAL A 1 90 ? -0.423 5.495 13.179 1.00 89.81 90 VAL A N 1
ATOM 653 C CA . VAL A 1 90 ? -0.654 6.088 14.512 1.00 89.81 90 VAL A CA 1
ATOM 654 C C . VAL A 1 90 ? -1.435 7.402 14.413 1.00 89.81 90 VAL A C 1
ATOM 656 O O . VAL A 1 90 ? -2.338 7.648 15.214 1.00 89.81 90 VAL A O 1
ATOM 659 N N . LYS A 1 91 ? -1.103 8.258 13.435 1.00 89.62 91 LYS A N 1
ATOM 660 C CA . LYS A 1 91 ? -1.819 9.526 13.223 1.00 89.62 91 LYS A CA 1
ATOM 661 C C . LYS A 1 91 ? -3.253 9.279 12.759 1.00 89.62 91 LYS A C 1
ATOM 663 O O . LYS A 1 91 ? -4.151 9.962 13.242 1.00 89.62 91 LYS A O 1
ATOM 668 N N . LEU A 1 92 ? -3.469 8.280 11.900 1.00 89.56 92 LEU A N 1
ATOM 669 C CA . LEU A 1 92 ? -4.810 7.894 11.470 1.00 89.56 92 LEU A CA 1
ATOM 670 C C . LEU A 1 92 ? -5.665 7.397 12.639 1.00 89.56 92 LEU A C 1
ATOM 672 O O . LEU A 1 92 ? -6.771 7.891 12.822 1.00 89.56 92 LEU A O 1
ATOM 676 N N . LEU A 1 93 ? -5.159 6.467 13.457 1.00 90.50 93 LEU A N 1
ATOM 677 C CA . LEU A 1 93 ? -5.909 5.965 14.616 1.00 90.50 93 LEU A CA 1
ATOM 678 C C . LEU A 1 93 ? -6.287 7.099 15.576 1.00 90.50 93 LEU A C 1
ATOM 680 O O . LEU A 1 93 ? -7.424 7.166 16.039 1.00 90.50 93 LEU A O 1
ATOM 684 N N . ARG A 1 94 ? -5.374 8.052 15.797 1.00 90.25 94 ARG A N 1
ATOM 685 C CA . ARG A 1 94 ? -5.660 9.248 16.597 1.00 90.25 94 ARG A CA 1
ATOM 686 C C . ARG A 1 94 ? -6.740 10.130 15.964 1.00 90.25 94 ARG A C 1
ATOM 688 O O . ARG A 1 94 ? -7.600 10.628 16.681 1.00 90.25 94 ARG A O 1
ATOM 695 N N . ALA A 1 95 ? -6.707 10.322 14.647 1.00 88.94 95 ALA A N 1
ATOM 696 C CA . ALA A 1 95 ? -7.719 11.090 13.919 1.00 88.94 95 ALA A CA 1
ATOM 697 C C . ALA A 1 95 ? -9.102 10.423 13.952 1.00 88.94 95 ALA A C 1
ATOM 699 O O . ALA A 1 95 ? -10.117 11.110 13.984 1.00 88.94 95 ALA A O 1
ATOM 700 N N . LEU A 1 96 ? -9.138 9.091 14.031 1.00 88.38 96 LEU A N 1
ATOM 701 C CA . LEU A 1 96 ? -10.354 8.307 14.249 1.00 88.38 96 LEU A CA 1
ATOM 702 C C . LEU A 1 96 ? -10.851 8.350 15.709 1.00 88.38 96 LEU A C 1
ATOM 704 O O . LEU A 1 96 ? -11.861 7.722 16.020 1.00 88.38 96 LEU A O 1
ATOM 708 N N . GLY A 1 97 ? -10.159 9.063 16.606 1.00 90.38 97 GLY A N 1
ATOM 709 C CA . GLY A 1 97 ? -10.501 9.143 18.028 1.00 90.38 97 GLY A CA 1
ATOM 710 C C . GLY A 1 97 ? -10.206 7.859 18.808 1.00 90.38 97 GLY A C 1
ATOM 711 O O . GLY A 1 97 ? -10.749 7.666 19.894 1.00 90.38 97 GLY A O 1
ATOM 712 N N . LEU A 1 98 ? -9.366 6.973 18.266 1.00 88.69 98 LEU A N 1
ATOM 713 C CA . LEU A 1 98 ? -9.031 5.691 18.879 1.00 88.69 98 LEU A CA 1
ATOM 714 C C . LEU A 1 98 ? -7.814 5.850 19.793 1.00 88.69 98 LEU A C 1
ATOM 716 O O . LEU A 1 98 ? -6.807 6.464 19.428 1.00 88.69 98 LEU A O 1
ATOM 720 N N . SER A 1 99 ? -7.923 5.294 20.997 1.00 84.50 99 SER A N 1
ATOM 721 C CA . SER A 1 99 ? -6.816 5.215 21.951 1.00 84.50 99 SER A CA 1
ATOM 722 C C . SER A 1 99 ? -6.165 3.837 21.856 1.00 84.50 99 SER A C 1
ATOM 724 O O . SER A 1 99 ? -6.889 2.868 21.649 1.00 84.50 99 SER A O 1
ATOM 726 N N . PRO A 1 100 ? -4.835 3.735 22.017 1.00 79.69 100 PRO A N 1
ATOM 727 C CA . PRO A 1 100 ? -4.146 2.452 21.971 1.00 79.69 100 PRO A CA 1
ATOM 728 C C . PRO A 1 100 ? -4.613 1.551 23.123 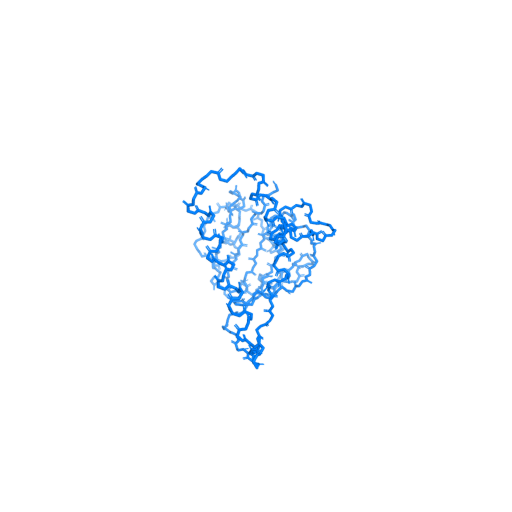1.00 79.69 100 PRO A C 1
ATOM 730 O O . PRO A 1 100 ? -4.424 1.880 24.296 1.00 79.69 100 PRO A O 1
ATOM 733 N N . GLY A 1 101 ? -5.237 0.436 22.769 1.00 82.81 101 GLY A N 1
ATOM 734 C CA . GLY A 1 101 ? -5.675 -0.643 23.635 1.00 82.81 101 GLY A CA 1
ATOM 735 C C . GLY A 1 101 ? -4.714 -1.832 23.594 1.00 82.81 101 GLY A C 1
ATOM 736 O O . GLY A 1 101 ? -3.506 -1.696 23.381 1.00 82.81 101 GLY A O 1
ATOM 737 N N . ASN A 1 102 ? -5.254 -3.028 23.834 1.00 86.62 102 ASN A N 1
ATOM 738 C CA . ASN A 1 102 ? -4.474 -4.262 23.812 1.00 86.62 102 ASN A CA 1
ATOM 739 C C . ASN A 1 102 ? -4.396 -4.822 22.388 1.00 86.62 102 ASN A C 1
ATOM 741 O O . ASN A 1 102 ? -5.408 -5.199 21.806 1.00 86.62 102 ASN A O 1
ATOM 745 N N . GLY A 1 103 ? -3.180 -4.951 21.854 1.00 89.25 103 GLY A N 1
ATOM 746 C CA . GLY A 1 103 ? -2.966 -5.475 20.507 1.00 89.25 103 GLY A CA 1
ATOM 747 C C . GLY A 1 103 ? -3.370 -6.944 20.357 1.00 89.25 103 GLY A C 1
ATOM 748 O O . GLY A 1 103 ? -2.782 -7.832 20.983 1.00 89.25 103 GLY A O 1
ATOM 749 N N . ARG A 1 104 ? -4.314 -7.219 19.454 1.00 93.06 104 ARG A N 1
ATOM 750 C CA . ARG A 1 104 ? -4.808 -8.559 19.117 1.00 93.06 104 ARG A CA 1
ATOM 751 C C . ARG A 1 104 ? -4.874 -8.734 17.603 1.00 93.06 104 ARG A C 1
ATOM 753 O O . ARG A 1 104 ? -5.311 -7.839 16.895 1.00 93.06 104 ARG A O 1
ATOM 760 N N . ASP A 1 105 ? -4.452 -9.895 17.105 1.00 92.62 105 ASP A N 1
ATOM 761 C CA . ASP A 1 105 ? -4.628 -10.222 15.688 1.00 92.62 105 ASP A CA 1
ATOM 762 C C . ASP A 1 105 ? -6.083 -10.600 15.394 1.00 92.62 105 ASP A C 1
ATOM 764 O O . ASP A 1 105 ? -6.723 -11.337 16.151 1.00 92.62 105 ASP A O 1
ATOM 768 N N . HIS A 1 106 ? -6.559 -10.139 14.245 1.00 91.19 106 HIS A N 1
ATOM 769 C CA . HIS A 1 106 ? -7.866 -10.439 13.683 1.00 91.19 106 HIS A CA 1
ATOM 770 C C . HIS A 1 106 ? -7.655 -10.924 12.258 1.00 91.19 106 HIS A C 1
ATOM 772 O O . HIS A 1 106 ? -6.929 -10.289 11.501 1.00 91.19 106 HIS A O 1
ATOM 778 N N . SER A 1 107 ? -8.279 -12.033 11.861 1.00 90.06 107 SER A N 1
ATOM 779 C CA . SER A 1 107 ? -8.186 -12.527 10.478 1.00 90.06 107 SER A CA 1
ATOM 780 C C . SER A 1 107 ? -8.900 -11.611 9.475 1.00 90.06 107 SER A C 1
ATOM 782 O O . SER A 1 107 ? -8.511 -11.536 8.311 1.00 90.06 107 SER A O 1
ATOM 784 N N . GLU A 1 108 ? -9.923 -10.897 9.936 1.00 90.19 108 GLU A N 1
ATOM 785 C CA . GLU A 1 108 ? -10.750 -9.956 9.188 1.00 90.19 108 GLU A CA 1
ATOM 786 C C . GLU A 1 108 ? -11.138 -8.807 10.123 1.00 90.19 108 GLU A C 1
ATOM 788 O O . GLU A 1 108 ? -11.447 -9.040 11.289 1.00 90.19 108 GLU A O 1
ATOM 793 N N . LEU A 1 109 ? -11.143 -7.577 9.610 1.00 91.00 109 LEU A N 1
ATOM 794 C CA . LEU A 1 109 ? -11.530 -6.385 10.358 1.00 91.00 109 LEU A CA 1
ATOM 795 C C . LEU A 1 109 ? -13.009 -6.097 10.107 1.00 91.00 109 LEU A C 1
ATOM 797 O O . LEU A 1 109 ? -13.462 -6.022 8.959 1.00 91.00 109 LEU A O 1
ATOM 801 N N . ARG A 1 110 ? -13.786 -5.947 11.175 1.00 91.19 110 ARG A N 1
ATOM 802 C CA . ARG A 1 110 ? -15.224 -5.646 11.115 1.00 91.19 110 ARG A CA 1
ATOM 803 C C . ARG A 1 110 ? -15.562 -4.302 11.734 1.00 91.19 110 ARG A C 1
ATOM 805 O O . ARG A 1 110 ? -16.626 -3.760 11.463 1.00 91.19 110 ARG A O 1
ATOM 812 N N . SER A 1 111 ? -14.660 -3.763 12.545 1.00 90.88 111 SER A N 1
ATOM 813 C CA . SER A 1 111 ? -14.863 -2.521 13.276 1.00 90.88 111 SER A CA 1
ATOM 814 C C . SER A 1 111 ? -13.599 -1.655 13.317 1.00 90.88 111 SER A C 1
ATOM 816 O O . SER A 1 111 ? -12.492 -2.103 13.012 1.00 90.88 111 SER A O 1
ATOM 818 N N . ARG A 1 112 ? -13.762 -0.393 13.740 1.00 91.25 112 ARG A N 1
ATOM 819 C CA . ARG A 1 112 ? -12.641 0.516 14.050 1.00 91.25 112 ARG A CA 1
ATOM 820 C C . ARG A 1 112 ? -11.754 -0.023 15.178 1.00 91.25 112 ARG A C 1
ATOM 822 O O . ARG A 1 112 ? -10.552 0.214 15.161 1.00 91.25 112 ARG A O 1
ATOM 829 N N . ASN A 1 113 ? -12.341 -0.759 16.121 1.00 92.38 113 ASN A N 1
ATOM 830 C CA . ASN A 1 113 ? -11.618 -1.371 17.230 1.00 92.38 113 ASN A CA 1
ATOM 831 C C . ASN A 1 113 ? -10.750 -2.540 16.742 1.00 92.38 113 ASN A C 1
ATOM 833 O O . ASN A 1 113 ? -9.585 -2.620 17.098 1.00 92.38 113 ASN A O 1
ATOM 837 N N . ASP A 1 114 ? -11.264 -3.379 15.836 1.00 92.38 114 ASP A N 1
ATOM 838 C CA . ASP A 1 114 ? -10.484 -4.481 15.250 1.00 92.38 114 ASP A CA 1
ATOM 839 C C . ASP A 1 114 ? -9.262 -3.944 14.491 1.00 92.38 114 ASP A C 1
ATOM 841 O O . ASP A 1 114 ? -8.183 -4.532 14.546 1.00 92.38 114 ASP A O 1
ATOM 845 N N . LEU A 1 115 ? -9.424 -2.813 13.787 1.00 90.94 115 LEU A N 1
ATOM 846 C CA . LEU A 1 115 ? -8.325 -2.121 13.111 1.00 90.94 115 LEU A CA 1
ATOM 847 C C . LEU A 1 115 ? -7.261 -1.642 14.104 1.00 90.94 115 LEU A C 1
ATOM 849 O O . LEU A 1 115 ? -6.075 -1.826 13.847 1.00 90.94 115 LEU A O 1
ATOM 853 N N . GLU A 1 116 ? -7.673 -1.029 15.211 1.00 92.94 116 GLU A N 1
ATOM 854 C CA . GLU A 1 116 ? -6.768 -0.567 16.264 1.00 92.94 116 GLU A CA 1
ATOM 855 C C . GLU A 1 116 ? -6.018 -1.740 16.907 1.00 92.94 116 GLU A C 1
ATOM 857 O O . GLU A 1 116 ? -4.786 -1.753 16.893 1.00 92.94 116 GLU A O 1
ATOM 862 N N . GLU A 1 117 ? -6.734 -2.776 17.344 1.00 93.62 117 GLU A N 1
ATOM 863 C CA . GLU A 1 117 ? -6.148 -3.969 17.957 1.00 93.62 117 GLU A CA 1
ATOM 864 C C . GLU A 1 117 ? -5.168 -4.683 17.010 1.00 93.62 117 GLU A C 1
ATOM 866 O O . GLU A 1 117 ? -4.046 -5.016 17.413 1.00 93.62 117 GLU A O 1
ATOM 871 N N . ALA A 1 118 ? -5.551 -4.882 15.742 1.00 91.88 118 ALA A N 1
ATOM 872 C CA . ALA A 1 118 ? -4.689 -5.514 14.744 1.00 91.88 118 ALA A CA 1
ATOM 873 C C . ALA A 1 118 ? -3.467 -4.643 14.435 1.00 91.88 118 ALA A C 1
ATOM 875 O O . ALA A 1 118 ? -2.345 -5.149 14.351 1.00 91.88 118 ALA A O 1
ATOM 876 N N . PHE A 1 119 ? -3.652 -3.327 14.313 1.00 91.00 119 PHE A N 1
ATOM 877 C CA . PHE A 1 119 ? -2.551 -2.400 14.086 1.00 91.00 119 PHE A CA 1
ATOM 878 C C . PHE A 1 119 ? -1.543 -2.439 15.238 1.00 91.00 119 PHE A C 1
ATOM 880 O O . PHE A 1 119 ? -0.351 -2.612 14.987 1.00 91.00 119 PHE A O 1
ATOM 887 N N . VAL A 1 120 ? -1.997 -2.349 16.493 1.00 91.19 120 VAL A N 1
ATOM 888 C CA . VAL A 1 120 ? -1.123 -2.414 17.675 1.00 91.19 120 VAL A CA 1
ATOM 889 C C . VAL A 1 120 ? -0.397 -3.759 17.746 1.00 91.19 120 VAL A C 1
ATOM 891 O O . VAL A 1 120 ? 0.798 -3.794 18.046 1.00 91.19 120 VAL A O 1
ATOM 894 N N . HIS A 1 121 ? -1.069 -4.864 17.406 1.00 91.75 121 HIS A N 1
ATOM 895 C CA . HIS A 1 121 ? -0.464 -6.196 17.379 1.00 91.75 121 HIS A CA 1
ATOM 896 C C . HIS A 1 121 ? 0.732 -6.292 16.420 1.00 91.75 121 HIS A C 1
ATOM 898 O O . HIS A 1 121 ? 1.801 -6.782 16.797 1.00 91.75 121 HIS A O 1
ATOM 904 N N . PHE A 1 122 ? 0.564 -5.831 15.178 1.00 89.31 122 PHE A N 1
ATOM 905 C CA . PHE A 1 122 ? 1.613 -5.904 14.158 1.00 89.31 122 PHE A CA 1
ATOM 906 C C . PHE A 1 122 ? 2.682 -4.831 14.336 1.00 89.31 122 PHE A C 1
ATOM 908 O O . PHE A 1 122 ? 3.866 -5.117 14.151 1.00 89.31 122 PHE A O 1
ATOM 915 N N . MET A 1 123 ? 2.291 -3.641 14.798 1.00 87.62 123 MET A N 1
ATOM 916 C CA . MET A 1 123 ? 3.222 -2.575 15.154 1.00 87.62 123 MET A CA 1
ATOM 917 C C . MET A 1 123 ? 4.148 -3.006 16.295 1.00 87.62 123 MET A C 1
ATOM 919 O O . MET A 1 123 ? 5.359 -2.830 16.188 1.00 87.62 123 MET A O 1
ATOM 923 N N . GLY A 1 124 ? 3.614 -3.633 17.350 1.00 86.56 124 GLY A N 1
ATOM 924 C CA . GLY A 1 124 ? 4.416 -4.139 18.469 1.00 86.56 124 GLY A CA 1
ATOM 925 C C . GLY A 1 124 ? 5.410 -5.236 18.070 1.00 86.56 124 GLY A C 1
ATOM 926 O O . GLY A 1 124 ? 6.442 -5.398 18.715 1.00 86.56 124 GLY A O 1
ATOM 927 N N . LYS A 1 125 ? 5.129 -5.966 16.984 1.00 89.31 125 LYS A N 1
ATOM 928 C CA . LYS A 1 125 ? 6.014 -6.997 16.421 1.00 89.31 125 LYS A CA 1
ATOM 929 C C . LYS A 1 125 ? 6.968 -6.475 15.343 1.00 89.31 125 LYS A C 1
ATOM 931 O O . LYS A 1 125 ? 7.838 -7.228 14.915 1.00 89.31 125 LYS A O 1
ATOM 936 N N . GLY A 1 126 ? 6.783 -5.243 14.863 1.00 85.81 126 GLY A N 1
ATOM 937 C CA . GLY A 1 126 ? 7.485 -4.730 13.683 1.00 85.81 126 GLY A CA 1
ATOM 938 C C . GLY A 1 126 ? 7.219 -5.543 12.411 1.00 85.81 126 GLY A C 1
ATOM 939 O O . GLY A 1 126 ? 8.062 -5.587 11.520 1.00 85.81 126 GLY A O 1
ATOM 940 N N . ALA A 1 127 ? 6.077 -6.229 12.338 1.00 85.00 127 ALA A N 1
ATOM 941 C CA . ALA A 1 127 ? 5.752 -7.150 11.256 1.00 85.00 127 ALA A CA 1
ATOM 942 C C . ALA A 1 127 ? 4.771 -6.516 10.266 1.00 85.00 127 ALA A C 1
ATOM 944 O O . ALA A 1 127 ? 3.867 -5.777 10.657 1.00 85.00 127 ALA A O 1
ATOM 945 N N . ALA A 1 128 ? 4.931 -6.839 8.983 1.00 84.62 128 ALA A N 1
ATOM 946 C CA . ALA A 1 128 ? 3.963 -6.453 7.968 1.00 84.62 128 ALA A CA 1
ATOM 947 C C . ALA A 1 128 ? 2.710 -7.338 8.044 1.00 84.62 128 ALA A C 1
ATOM 949 O O . ALA A 1 128 ? 2.802 -8.537 8.324 1.00 84.62 128 ALA A O 1
ATOM 950 N N . ALA A 1 129 ? 1.545 -6.757 7.767 1.00 85.88 129 ALA A N 1
ATOM 951 C CA . ALA A 1 129 ? 0.283 -7.485 7.740 1.00 85.88 129 ALA A CA 1
ATOM 952 C C . ALA A 1 129 ? -0.698 -6.874 6.748 1.00 85.88 129 ALA A C 1
ATOM 954 O O . ALA A 1 129 ? -0.755 -5.662 6.587 1.00 85.88 129 ALA A O 1
ATOM 955 N N . GLU A 1 130 ? -1.513 -7.725 6.137 1.00 86.38 130 GLU A N 1
ATOM 956 C CA . GLU A 1 130 ? -2.618 -7.316 5.278 1.00 86.38 130 GLU A CA 1
ATOM 957 C C . GLU A 1 130 ? -3.921 -7.881 5.827 1.00 86.38 130 GLU A C 1
ATOM 959 O O . GLU A 1 130 ? -3.982 -9.072 6.148 1.00 86.38 130 GLU A O 1
ATOM 964 N N . ARG A 1 131 ? -4.959 -7.052 5.949 1.00 89.31 131 ARG A N 1
ATOM 965 C CA . ARG A 1 131 ? -6.271 -7.492 6.434 1.00 89.31 131 ARG A CA 1
ATOM 966 C C . ARG A 1 131 ? -7.406 -6.947 5.590 1.00 89.31 131 ARG A C 1
ATOM 968 O O . ARG A 1 131 ? -7.389 -5.786 5.190 1.00 89.31 131 ARG A O 1
ATOM 975 N N . PHE A 1 132 ? -8.405 -7.795 5.368 1.00 88.62 132 PHE A N 1
ATOM 976 C CA . PHE A 1 132 ? -9.651 -7.406 4.725 1.00 88.62 132 PHE A CA 1
ATOM 977 C C . PHE A 1 132 ? -10.562 -6.692 5.726 1.00 88.62 132 PHE A C 1
ATOM 979 O O . PHE A 1 132 ? -10.735 -7.164 6.849 1.00 88.62 132 PHE A O 1
ATOM 986 N N . PHE A 1 133 ? -11.155 -5.578 5.308 1.00 90.06 133 PHE A N 1
ATOM 987 C CA . PHE A 1 133 ? -12.144 -4.826 6.065 1.00 90.06 133 PHE A CA 1
ATOM 988 C C . PHE A 1 133 ? -13.543 -5.119 5.515 1.00 90.06 133 PHE A C 1
ATOM 990 O O . PHE A 1 133 ? -13.916 -4.704 4.415 1.00 90.06 133 PHE A O 1
ATOM 997 N N . SER A 1 134 ? -14.322 -5.869 6.280 1.00 88.94 134 SER A N 1
ATOM 998 C CA . SER A 1 134 ? -15.623 -6.387 5.854 1.00 88.94 134 SER A CA 1
ATOM 999 C C . SER A 1 134 ? -16.682 -5.296 5.717 1.00 88.94 134 SER A C 1
ATOM 1001 O O . SER A 1 134 ? -17.334 -5.203 4.664 1.00 88.94 134 SER A O 1
ATOM 1003 N N . ASP A 1 135 ? -16.806 -4.443 6.737 1.00 89.38 135 ASP A N 1
ATOM 1004 C CA . ASP A 1 135 ? -17.836 -3.416 6.805 1.00 89.38 135 ASP A CA 1
ATOM 1005 C C . ASP A 1 135 ? -17.558 -2.263 5.831 1.00 89.38 135 ASP A C 1
ATOM 1007 O O . ASP A 1 135 ? -16.541 -1.571 5.894 1.00 89.38 135 ASP A O 1
ATOM 1011 N N . LYS A 1 136 ? -18.468 -2.090 4.869 1.00 89.25 136 LYS A N 1
ATOM 1012 C CA . LYS A 1 136 ? -18.263 -1.196 3.724 1.00 89.25 136 LYS A CA 1
ATOM 1013 C C . LYS A 1 136 ? -18.344 0.275 4.125 1.00 89.25 136 LYS A C 1
ATOM 1015 O O . LYS A 1 136 ? -17.572 1.070 3.596 1.00 89.25 136 LYS A O 1
ATOM 1020 N N . GLU A 1 137 ? -19.286 0.626 4.994 1.00 90.19 137 GLU A N 1
ATOM 1021 C CA . GLU A 1 137 ? -19.542 2.014 5.390 1.00 90.19 137 GLU A CA 1
ATOM 1022 C C . GLU A 1 137 ? -18.417 2.523 6.286 1.00 90.19 137 GLU A C 1
ATOM 1024 O O . GLU A 1 137 ? -17.789 3.531 5.973 1.00 90.19 137 GLU A O 1
ATOM 1029 N N . THR A 1 138 ? -18.038 1.746 7.303 1.00 88.88 138 THR A N 1
ATOM 1030 C CA . THR A 1 138 ? -16.903 2.086 8.165 1.00 88.88 138 THR A CA 1
ATOM 1031 C C . THR A 1 138 ? -15.601 2.158 7.371 1.00 88.88 138 THR A C 1
ATOM 1033 O O . THR A 1 138 ? -14.800 3.063 7.601 1.00 88.88 138 THR A O 1
ATOM 1036 N N . PHE A 1 139 ? -15.379 1.248 6.412 1.00 89.19 139 PHE A N 1
ATOM 1037 C CA . PHE A 1 139 ? -14.207 1.330 5.537 1.00 89.19 139 PHE A CA 1
ATOM 1038 C C . PHE A 1 139 ? -14.207 2.610 4.695 1.00 89.19 139 PHE A C 1
ATOM 1040 O O . PHE A 1 139 ? -13.159 3.237 4.557 1.00 89.19 139 PHE A O 1
ATOM 1047 N N . HIS A 1 140 ? -15.357 3.003 4.141 1.00 89.06 140 HIS A N 1
ATOM 1048 C CA . HIS A 1 140 ? -15.482 4.230 3.358 1.00 89.06 140 HIS A CA 1
ATOM 1049 C C . HIS A 1 140 ? -15.137 5.466 4.197 1.00 89.06 140 HIS A C 1
ATOM 1051 O O . HIS A 1 140 ? -14.327 6.279 3.761 1.00 89.06 140 HIS A O 1
ATOM 1057 N N . ASP A 1 141 ? -15.666 5.563 5.419 1.00 90.31 141 ASP A N 1
ATOM 1058 C CA . ASP A 1 141 ? -15.362 6.665 6.339 1.00 90.31 141 ASP A CA 1
ATOM 1059 C C . ASP A 1 141 ? -13.867 6.735 6.673 1.00 90.31 141 ASP A C 1
ATOM 1061 O O . ASP A 1 141 ? -13.256 7.802 6.633 1.00 90.31 141 ASP A O 1
ATOM 1065 N N . ILE A 1 142 ? -13.253 5.587 6.985 1.00 89.75 142 ILE A N 1
ATOM 1066 C CA . ILE A 1 142 ? -11.819 5.514 7.292 1.00 89.75 142 ILE A CA 1
ATOM 1067 C C . ILE A 1 142 ? -10.992 5.927 6.071 1.00 89.75 142 ILE A C 1
ATOM 1069 O O . ILE A 1 142 ? -10.044 6.697 6.211 1.00 89.75 142 ILE A O 1
ATOM 1073 N N . ALA A 1 143 ? -11.341 5.431 4.882 1.00 87.94 143 ALA A N 1
ATOM 1074 C CA . ALA A 1 143 ? -10.643 5.754 3.644 1.00 87.94 143 ALA A CA 1
ATOM 1075 C C . ALA A 1 143 ? -10.765 7.244 3.296 1.00 87.94 143 ALA A C 1
ATOM 1077 O O . ALA A 1 143 ? -9.780 7.850 2.877 1.00 87.94 143 ALA A O 1
ATOM 1078 N N . GLN A 1 144 ? -11.936 7.844 3.521 1.00 88.81 144 GLN A N 1
ATOM 1079 C CA . GLN A 1 144 ? -12.149 9.273 3.328 1.00 88.81 144 GLN A CA 1
ATOM 1080 C C . GLN A 1 144 ? -11.251 10.089 4.266 1.00 88.81 144 GLN A C 1
ATOM 1082 O O . GLN A 1 144 ? -10.462 10.904 3.789 1.00 88.81 144 GLN A O 1
ATOM 1087 N N . ILE A 1 145 ? -11.276 9.795 5.571 1.00 88.75 145 ILE A N 1
ATOM 1088 C CA . ILE A 1 145 ? -10.428 10.467 6.570 1.00 88.75 145 ILE A CA 1
ATOM 1089 C C . ILE A 1 145 ? -8.939 10.295 6.239 1.00 88.75 145 ILE A C 1
ATOM 1091 O O . ILE A 1 145 ? -8.158 11.238 6.362 1.00 88.75 145 ILE A O 1
ATOM 1095 N N . ALA A 1 146 ? -8.534 9.104 5.793 1.00 87.56 146 ALA A N 1
ATOM 1096 C CA . ALA A 1 146 ? -7.162 8.841 5.376 1.00 87.56 146 ALA A CA 1
ATOM 1097 C C . ALA A 1 146 ? -6.768 9.649 4.128 1.00 87.56 146 ALA A C 1
ATOM 1099 O O . ALA A 1 146 ? -5.640 10.128 4.056 1.00 87.56 146 ALA A O 1
ATOM 1100 N N . SER A 1 147 ? -7.677 9.822 3.162 1.00 85.00 147 SER A N 1
ATOM 1101 C CA . SER A 1 147 ? -7.421 10.577 1.925 1.00 85.00 147 SER A CA 1
ATOM 1102 C C . SER A 1 147 ? -7.384 12.095 2.122 1.00 85.00 147 SER A C 1
ATOM 1104 O O . SER A 1 147 ? -6.647 12.787 1.426 1.00 85.00 147 SER A O 1
ATOM 1106 N N . GLU A 1 148 ? -8.140 12.610 3.091 1.00 87.81 148 GLU A N 1
ATOM 1107 C CA . GLU A 1 148 ? -8.169 14.032 3.451 1.00 87.81 148 GLU A CA 1
ATOM 1108 C C . GLU A 1 148 ? -6.995 14.421 4.369 1.00 87.81 148 GLU A C 1
ATOM 1110 O O . GLU A 1 148 ? -6.812 15.594 4.701 1.00 87.81 148 GLU A O 1
ATOM 1115 N N . PHE A 1 149 ? -6.179 13.447 4.787 1.00 85.19 149 PHE A N 1
ATOM 1116 C CA . PHE A 1 149 ? -5.070 13.689 5.696 1.00 85.19 149 PHE A CA 1
ATOM 1117 C C . PHE A 1 149 ? -3.972 14.526 5.009 1.00 85.19 149 PHE A C 1
ATOM 1119 O O . PHE A 1 149 ? -3.466 14.113 3.966 1.00 85.19 149 PHE A O 1
ATOM 1126 N N . PRO A 1 150 ? -3.516 15.654 5.593 1.00 81.75 150 PRO A N 1
ATOM 1127 C CA . PRO A 1 150 ? -2.582 16.569 4.919 1.00 81.75 150 PRO A CA 1
ATOM 1128 C C . PRO A 1 150 ? -1.238 15.948 4.511 1.00 81.75 150 PRO A C 1
ATOM 1130 O O . PRO A 1 150 ? -0.582 16.430 3.594 1.00 81.75 150 PRO A O 1
ATOM 1133 N N . GLU A 1 151 ? -0.808 14.899 5.214 1.00 80.56 151 GLU A N 1
ATOM 1134 C CA . GLU A 1 151 ? 0.452 14.187 4.966 1.00 80.56 151 GLU A CA 1
ATOM 1135 C C . GLU A 1 151 ? 0.268 12.902 4.137 1.00 80.56 151 GLU A C 1
ATOM 1137 O O . GLU A 1 151 ? 1.239 12.178 3.913 1.00 80.56 151 GLU A O 1
ATOM 1142 N N . ALA A 1 152 ? -0.961 12.576 3.722 1.00 81.38 152 ALA A N 1
ATOM 1143 C CA . ALA A 1 152 ? -1.225 11.363 2.963 1.00 81.38 152 ALA A CA 1
ATOM 1144 C C . ALA A 1 152 ? -0.640 11.454 1.550 1.00 81.38 152 ALA A C 1
ATOM 1146 O O . ALA A 1 152 ? -0.836 12.429 0.825 1.00 81.38 152 ALA A O 1
ATOM 1147 N N . GLN A 1 153 ? 0.047 10.392 1.136 1.00 79.94 153 GLN A N 1
ATOM 1148 C CA . GLN A 1 153 ? 0.511 10.224 -0.235 1.00 79.94 153 GLN A CA 1
ATOM 1149 C C . GLN A 1 153 ? -0.416 9.252 -0.952 1.00 79.94 153 GLN A C 1
ATOM 1151 O O . GLN A 1 153 ? -0.626 8.135 -0.489 1.00 79.94 153 GLN A O 1
ATOM 1156 N N . SER A 1 154 ? -0.982 9.679 -2.078 1.00 77.38 154 SER A N 1
ATOM 1157 C CA . SER A 1 154 ? -1.868 8.842 -2.889 1.00 77.38 154 SER A CA 1
ATOM 1158 C C . SER A 1 154 ? -1.135 8.352 -4.131 1.00 77.38 154 SER A C 1
ATOM 1160 O O . SER A 1 154 ? -0.625 9.158 -4.909 1.00 77.38 154 SER A O 1
ATOM 1162 N N . PHE A 1 155 ? -1.118 7.040 -4.342 1.00 73.88 155 PHE A N 1
ATOM 1163 C CA . PHE A 1 155 ? -0.521 6.399 -5.510 1.00 73.88 155 PHE A CA 1
ATOM 1164 C C . PHE A 1 155 ? -1.586 5.618 -6.271 1.00 73.88 155 PHE A C 1
ATOM 1166 O O . PHE A 1 155 ? -2.333 4.848 -5.687 1.00 73.88 155 PHE A O 1
ATOM 1173 N N . CYS A 1 156 ? -1.676 5.777 -7.587 1.00 67.06 156 CYS A N 1
ATOM 1174 C CA . CYS A 1 156 ? -2.581 4.950 -8.384 1.00 67.06 156 CYS A CA 1
ATOM 1175 C C . CYS A 1 156 ? -1.899 3.623 -8.722 1.00 67.06 156 CYS A C 1
ATOM 1177 O O . CYS A 1 156 ? -0.884 3.614 -9.420 1.00 67.06 156 CYS A O 1
ATOM 1179 N N . PHE A 1 157 ? -2.484 2.505 -8.294 1.00 58.03 157 PHE A N 1
ATOM 1180 C CA . PHE A 1 157 ? -2.027 1.173 -8.661 1.00 58.03 157 PHE A CA 1
ATOM 1181 C C . PHE A 1 157 ? -3.047 0.499 -9.576 1.00 58.03 157 PHE A C 1
ATOM 1183 O O . PHE A 1 157 ? -4.248 0.483 -9.333 1.00 58.03 157 PHE A O 1
ATOM 1190 N N . SER A 1 158 ? -2.584 -0.105 -10.660 1.00 54.72 158 SER A N 1
ATOM 1191 C CA . SER A 1 158 ? -3.403 -1.042 -11.424 1.00 54.72 158 SER A CA 1
ATOM 1192 C C . SER A 1 158 ? -2.598 -2.309 -11.600 1.00 54.72 158 SER A C 1
ATOM 1194 O O . SER A 1 158 ? -1.407 -2.243 -11.898 1.00 54.72 158 SER A O 1
ATOM 1196 N N . GLY A 1 159 ? -3.232 -3.471 -11.427 1.00 50.25 159 GLY A N 1
ATOM 1197 C CA . GLY A 1 159 ? -2.553 -4.772 -11.328 1.00 50.25 159 GLY A CA 1
ATOM 1198 C C . GLY A 1 159 ? -1.726 -5.198 -12.553 1.00 50.25 159 GLY A C 1
ATOM 1199 O O . GLY A 1 159 ? -1.221 -6.315 -12.577 1.00 50.25 159 GLY A O 1
ATOM 1200 N N . ARG A 1 160 ? -1.597 -4.342 -13.576 1.00 45.38 160 ARG A N 1
ATOM 1201 C CA . ARG A 1 160 ? -0.714 -4.498 -14.742 1.00 45.38 160 ARG A CA 1
ATOM 1202 C C . ARG A 1 160 ? -0.070 -3.207 -15.257 1.00 45.38 160 ARG A C 1
ATOM 1204 O O . ARG A 1 160 ? 0.688 -3.291 -16.217 1.00 45.38 160 ARG A O 1
ATOM 1211 N N . SER A 1 161 ? -0.328 -2.047 -14.655 1.00 38.19 161 SER A N 1
ATOM 1212 C CA . SER A 1 161 ? 0.340 -0.800 -15.033 1.00 38.19 161 SER A CA 1
ATOM 1213 C C . SER A 1 161 ? 1.201 -0.346 -13.866 1.00 38.19 161 SER A C 1
ATOM 1215 O O . SER A 1 161 ? 0.813 0.515 -13.085 1.00 38.19 161 SER A O 1
ATOM 1217 N N . ILE A 1 162 ? 2.404 -0.914 -13.768 1.00 41.81 162 ILE A N 1
ATOM 1218 C CA . ILE A 1 162 ? 3.529 -0.148 -13.232 1.00 41.81 162 ILE A CA 1
ATOM 1219 C C . ILE A 1 162 ? 3.965 0.757 -14.385 1.00 41.81 162 ILE A C 1
ATOM 1221 O O . ILE A 1 162 ? 4.892 0.465 -15.136 1.00 41.81 162 ILE A O 1
ATOM 1225 N N . SER A 1 163 ? 3.193 1.816 -14.605 1.00 33.84 163 SER A N 1
ATOM 1226 C CA . SER A 1 163 ? 3.700 3.010 -15.264 1.00 33.84 163 SER A CA 1
ATOM 1227 C C . SER A 1 163 ? 4.223 3.865 -14.121 1.00 33.84 163 SER A C 1
ATOM 1229 O O . SER A 1 163 ? 3.417 4.216 -13.258 1.00 33.84 163 SER A O 1
ATOM 1231 N N . PRO A 1 164 ? 5.525 4.172 -14.044 1.00 34.22 164 PRO A N 1
ATOM 1232 C CA . PRO A 1 164 ? 5.990 5.136 -13.066 1.00 34.22 164 PRO A CA 1
ATOM 1233 C C . PRO A 1 164 ? 5.278 6.456 -13.378 1.00 34.22 164 PRO A C 1
ATOM 1235 O O . PRO A 1 164 ? 5.525 7.064 -14.418 1.00 34.22 164 PRO A O 1
ATOM 1238 N N . VAL A 1 165 ? 4.366 6.894 -12.510 1.00 38.31 165 VAL A N 1
ATOM 1239 C CA . VAL A 1 165 ? 4.192 8.332 -12.325 1.00 38.31 165 VAL A CA 1
ATOM 1240 C C . VAL A 1 165 ? 5.449 8.737 -11.574 1.00 38.31 165 VAL A C 1
ATOM 1242 O O . VAL A 1 165 ? 5.605 8.479 -10.384 1.00 38.31 165 VAL A O 1
ATOM 1245 N N . GLU A 1 166 ? 6.422 9.206 -12.345 1.00 37.91 166 GLU A N 1
ATOM 1246 C CA . GLU A 1 166 ? 7.708 9.682 -11.870 1.00 37.91 166 GLU A CA 1
ATOM 1247 C C . GLU A 1 166 ? 7.464 10.954 -11.051 1.00 37.91 166 GLU A C 1
ATOM 1249 O O . GLU A 1 166 ? 7.400 12.063 -11.574 1.00 37.91 166 GLU A O 1
ATOM 1254 N N . THR A 1 167 ? 7.259 10.786 -9.747 1.00 30.19 167 THR A N 1
ATOM 1255 C CA . THR A 1 167 ? 7.184 11.898 -8.801 1.00 30.19 167 THR A CA 1
ATOM 1256 C C . THR A 1 167 ? 8.110 11.640 -7.630 1.00 30.19 167 THR A C 1
ATOM 1258 O O . THR A 1 167 ? 7.834 10.802 -6.782 1.00 30.19 167 THR A O 1
ATOM 1261 N N . GLY A 1 168 ? 9.200 12.411 -7.621 1.00 27.78 168 GLY A N 1
ATOM 1262 C CA . GLY A 1 168 ? 9.782 13.019 -6.429 1.00 27.78 168 GLY A CA 1
ATOM 1263 C C . GLY A 1 168 ? 10.335 12.074 -5.369 1.00 27.78 168 GLY A C 1
ATOM 1264 O O . GLY A 1 168 ? 9.603 11.539 -4.548 1.00 27.78 168 GLY A O 1
ATOM 1265 N N . SER A 1 169 ? 11.665 11.998 -5.315 1.00 32.44 169 SER A N 1
ATOM 1266 C CA . SER A 1 169 ? 12.439 11.546 -4.156 1.00 32.44 169 SER A CA 1
ATOM 1267 C C . SER A 1 169 ? 11.940 12.207 -2.863 1.00 32.44 169 SER A C 1
ATOM 1269 O O . SER A 1 169 ? 12.272 13.353 -2.559 1.00 32.44 169 SER A O 1
ATOM 1271 N N . GLY A 1 170 ? 11.132 11.475 -2.102 1.00 29.84 170 GLY A N 1
ATOM 1272 C CA . GLY A 1 170 ? 10.774 11.781 -0.727 1.00 29.84 170 GLY A CA 1
ATOM 1273 C C . GLY A 1 170 ? 11.260 10.643 0.158 1.00 29.84 170 GLY A C 1
ATOM 1274 O O . GLY A 1 170 ? 10.803 9.511 0.021 1.00 29.84 170 GLY A O 1
ATOM 1275 N N . ARG A 1 171 ? 12.204 10.922 1.063 1.00 30.45 171 ARG A N 1
ATOM 1276 C CA . ARG A 1 171 ? 12.572 9.988 2.137 1.00 30.45 171 ARG A CA 1
ATOM 1277 C C . ARG A 1 171 ? 11.331 9.716 2.987 1.00 30.45 171 ARG A C 1
ATOM 1279 O O . ARG A 1 171 ? 10.894 10.596 3.723 1.00 30.45 171 ARG A O 1
ATOM 1286 N N . LEU A 1 172 ? 10.785 8.509 2.905 1.00 30.11 172 LEU A N 1
ATOM 1287 C CA . LEU A 1 172 ? 9.691 8.068 3.765 1.00 30.11 172 LEU A CA 1
ATOM 1288 C C . LEU A 1 172 ? 10.271 7.458 5.045 1.00 30.11 172 LEU A C 1
ATOM 1290 O O . LEU A 1 172 ? 10.750 6.328 5.051 1.00 30.11 172 LEU A O 1
ATOM 1294 N N . SER A 1 173 ? 10.252 8.243 6.122 1.00 28.19 173 SER A N 1
ATOM 1295 C CA . SER A 1 173 ? 10.523 7.782 7.484 1.00 28.19 173 SER A CA 1
ATOM 1296 C C . SER A 1 173 ? 9.204 7.531 8.216 1.00 28.19 173 SER A C 1
ATOM 1298 O O . SER A 1 173 ? 8.285 8.346 8.136 1.00 28.19 173 SER A O 1
ATOM 1300 N N . THR A 1 174 ? 9.195 6.474 9.036 1.00 32.75 174 THR A N 1
ATOM 1301 C CA . THR A 1 174 ? 8.230 6.119 10.101 1.00 32.75 174 THR A CA 1
ATOM 1302 C C . THR A 1 174 ? 6.845 5.562 9.704 1.00 32.75 174 THR A C 1
ATOM 1304 O O . THR A 1 174 ? 6.006 6.256 9.145 1.00 32.75 174 THR A O 1
ATOM 1307 N N . SER A 1 175 ? 6.619 4.298 10.104 1.00 35.72 175 SER A N 1
ATOM 1308 C CA . SER A 1 175 ? 5.354 3.543 10.245 1.00 35.72 175 SER A CA 1
ATOM 1309 C C . SER A 1 175 ? 4.305 3.762 9.155 1.00 35.72 175 SER A C 1
ATOM 1311 O O . SER A 1 175 ? 3.411 4.599 9.290 1.00 35.72 175 SER A O 1
ATOM 1313 N N . LEU A 1 176 ? 4.398 2.955 8.100 1.00 38.88 176 LEU A N 1
ATOM 1314 C CA . LEU A 1 176 ? 3.609 3.092 6.888 1.00 38.88 176 LEU A CA 1
ATOM 1315 C C . LEU A 1 176 ? 2.318 2.266 6.984 1.00 38.88 176 LEU A C 1
ATOM 1317 O O . LEU A 1 176 ? 2.355 1.044 7.124 1.00 38.88 176 LEU A O 1
ATOM 1321 N N . LEU A 1 177 ? 1.171 2.926 6.888 1.00 46.16 177 LEU A N 1
ATOM 1322 C CA . LEU A 1 177 ? -0.107 2.275 6.629 1.00 46.16 177 LEU A CA 1
ATOM 1323 C C .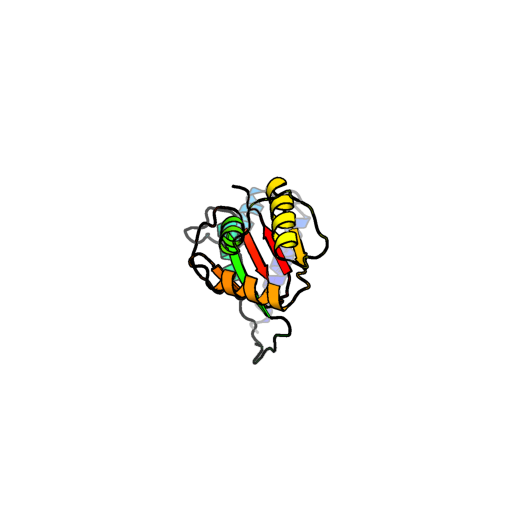 LEU A 1 177 ? -0.463 2.547 5.168 1.00 46.16 177 LEU A C 1
ATOM 1325 O O . LEU A 1 177 ? -0.590 3.704 4.774 1.00 46.16 177 LEU A O 1
ATOM 1329 N N . VAL A 1 178 ? -0.564 1.488 4.373 1.00 48.12 178 VAL A N 1
ATOM 1330 C CA . VAL A 1 178 ? -0.947 1.537 2.962 1.00 48.12 178 VAL A CA 1
ATOM 1331 C C . VAL A 1 178 ? -2.375 1.010 2.853 1.00 48.12 178 VAL A C 1
ATOM 1333 O O . VAL A 1 178 ? -2.645 -0.167 3.085 1.00 48.12 178 VAL A O 1
ATOM 1336 N N . PHE A 1 179 ? -3.318 1.882 2.521 1.00 50.47 179 PHE A N 1
ATOM 1337 C CA . PHE A 1 179 ? -4.674 1.482 2.161 1.00 50.47 179 PHE A CA 1
ATOM 1338 C C . PHE A 1 179 ? -4.702 1.132 0.691 1.00 50.47 179 PHE A C 1
ATOM 1340 O O . PHE A 1 179 ? -4.701 2.049 -0.115 1.00 50.47 179 PHE A O 1
ATOM 1347 N N . ALA A 1 180 ? -4.824 -0.141 0.333 1.00 47.59 180 ALA A N 1
ATOM 1348 C CA . ALA A 1 180 ? -5.294 -0.466 -1.003 1.00 47.59 180 ALA A CA 1
ATOM 1349 C C . ALA A 1 180 ? -6.821 -0.301 -0.997 1.00 47.59 180 ALA A C 1
ATOM 1351 O O . ALA A 1 180 ? -7.516 -0.967 -0.221 1.00 47.59 180 ALA A O 1
ATOM 1352 N N . LEU A 1 181 ? -7.381 0.551 -1.867 1.00 49.47 181 LEU A N 1
ATOM 1353 C CA . LEU A 1 181 ? -8.837 0.753 -2.048 1.00 49.47 181 LEU A CA 1
ATOM 1354 C C . LEU A 1 181 ? -9.591 -0.489 -2.595 1.00 49.47 181 LEU A C 1
ATOM 1356 O O . LEU A 1 181 ? -10.522 -0.399 -3.391 1.00 49.47 181 LEU A O 1
ATOM 1360 N N . ARG A 1 182 ? -9.201 -1.683 -2.155 1.00 44.72 182 ARG A N 1
ATOM 1361 C CA . ARG A 1 182 ? -9.857 -2.970 -2.366 1.00 44.72 182 ARG A CA 1
ATOM 1362 C C . ARG A 1 182 ? -10.439 -3.562 -1.082 1.00 44.72 182 ARG A C 1
ATOM 1364 O O . ARG A 1 182 ? -10.716 -4.753 -1.060 1.00 44.72 182 ARG A O 1
ATOM 1371 N N . LYS A 1 183 ? -10.655 -2.737 -0.048 1.00 55.56 183 LYS A N 1
ATOM 1372 C CA . LYS A 1 183 ? -10.952 -3.152 1.337 1.00 55.56 183 LYS A CA 1
ATOM 1373 C C . LYS A 1 183 ? -9.787 -3.868 2.030 1.00 55.56 183 LYS A C 1
ATOM 1375 O O . LYS A 1 183 ? -10.014 -4.588 2.991 1.00 55.56 183 LYS A O 1
ATOM 1380 N N . HIS A 1 184 ? -8.557 -3.704 1.550 1.00 55.47 184 HIS A N 1
ATOM 1381 C CA . HIS A 1 184 ? -7.382 -4.303 2.176 1.00 55.47 184 HIS A CA 1
ATOM 1382 C C . HIS A 1 184 ? -6.543 -3.210 2.832 1.00 55.47 184 HIS A C 1
ATOM 1384 O O . HIS A 1 184 ? -6.181 -2.220 2.196 1.00 55.47 184 HIS A O 1
ATOM 1390 N N . ILE A 1 185 ? -6.259 -3.386 4.118 1.00 57.91 185 ILE A N 1
ATOM 1391 C CA . ILE A 1 185 ? -5.390 -2.503 4.892 1.00 57.91 185 ILE A CA 1
ATOM 1392 C C . ILE A 1 185 ? -4.053 -3.207 5.044 1.00 57.91 185 ILE A C 1
ATOM 1394 O O . ILE A 1 185 ? -3.998 -4.318 5.575 1.00 57.91 185 ILE A O 1
ATOM 1398 N N . PHE A 1 186 ? -2.993 -2.560 4.575 1.00 57.44 186 PHE A N 1
ATOM 1399 C CA . PHE A 1 186 ? -1.635 -3.065 4.639 1.00 57.44 186 PHE A CA 1
ATOM 1400 C C . PHE A 1 186 ? -0.826 -2.254 5.648 1.00 57.44 186 PHE A C 1
ATOM 1402 O O . PHE A 1 186 ? -0.685 -1.038 5.542 1.00 57.44 186 PHE A O 1
ATOM 1409 N N . VAL A 1 187 ? -0.282 -2.934 6.645 1.00 57.38 187 VAL A N 1
ATOM 1410 C CA . VAL A 1 187 ? 0.683 -2.392 7.596 1.00 57.38 187 VAL A CA 1
ATOM 1411 C C . VAL A 1 187 ? 2.063 -2.770 7.078 1.00 57.38 187 VAL A C 1
ATOM 1413 O O . VAL A 1 187 ? 2.356 -3.956 6.935 1.00 57.38 187 VAL A O 1
ATOM 1416 N N . HIS A 1 188 ? 2.913 -1.784 6.797 1.00 46.00 188 HIS A N 1
ATOM 1417 C CA . HIS A 1 188 ? 4.300 -2.004 6.395 1.00 46.00 188 HIS A CA 1
ATOM 1418 C C . HIS A 1 188 ? 5.251 -1.224 7.294 1.00 46.00 188 HIS A C 1
ATOM 1420 O O . HIS A 1 188 ? 5.054 -0.037 7.563 1.00 46.00 188 HIS A O 1
ATOM 1426 N N . MET A 1 189 ? 6.340 -1.868 7.709 1.00 43.88 189 MET A N 1
ATOM 1427 C CA . MET A 1 189 ? 7.410 -1.194 8.430 1.00 43.88 189 MET A CA 1
ATOM 1428 C C . MET A 1 189 ? 8.700 -1.267 7.621 1.00 43.88 189 MET A C 1
ATOM 1430 O O . MET A 1 189 ? 9.200 -2.347 7.321 1.00 43.88 189 MET A O 1
ATOM 1434 N N . SER A 1 190 ? 9.236 -0.102 7.268 1.00 33.06 190 SER A N 1
ATOM 1435 C CA . SER A 1 190 ? 10.586 0.014 6.724 1.00 33.06 190 SER A CA 1
ATOM 1436 C C . SER A 1 190 ? 11.543 0.195 7.899 1.00 33.06 190 SER A C 1
ATOM 1438 O O . SER A 1 190 ? 11.480 1.215 8.588 1.00 33.06 190 SER A O 1
ATOM 1440 N N . HIS A 1 191 ? 12.386 -0.803 8.161 1.00 32.19 191 HIS A N 1
ATOM 1441 C CA . HIS A 1 191 ? 13.528 -0.637 9.058 1.00 32.19 191 HIS A CA 1
ATOM 1442 C C . HIS A 1 191 ? 14.542 0.306 8.396 1.00 32.19 191 HIS A C 1
ATOM 1444 O O . HIS A 1 191 ? 14.851 0.142 7.214 1.00 32.19 191 HIS A O 1
ATOM 1450 N N . ILE A 1 192 ? 15.004 1.305 9.152 1.00 30.83 192 ILE A N 1
ATOM 1451 C CA . ILE A 1 192 ? 16.202 2.094 8.827 1.00 30.83 192 ILE A CA 1
ATOM 1452 C C . ILE A 1 192 ? 17.420 1.277 9.247 1.00 30.83 192 ILE A C 1
ATOM 1454 O O . ILE A 1 192 ? 17.358 0.703 10.360 1.00 30.83 192 ILE A O 1
#

Radius of gyration: 31.14 Å; chains: 1; bounding box: 71×44×86 Å

Secondary structure (DSSP, 8-state):
--HHHHHHHHHHHHHHHHHHHHH-TT--HHHHHHHHHHTT-SPP---TT--SHHHHHHHHHHHH----SS--S-----S-EEEEEEEEHHHHHHHTTPPP------SEE-SHHHHHHHHHHHHHHT--EEEEE--HHHHHHHHHHHHT-TT-EEEEEETTB------------S-EEEEETTTEEEEE----

InterPro domains:
  IPR007666 ADP-specific phosphofructokinase/glucokinase [PF04587] (74-153)
  IPR007666 ADP-specific phosphofructokinase/glucokinase [PS51255] (52-192)
  IPR007666 ADP-specific phosphofructokinase/glucokinase [PTHR21208] (13-153)
  IPR029056 Ribokinase-like [SSF53613] (56-145)

pLDDT: mean 71.52, std 19.49, range [27.78, 93.62]

Foldseek 3Di:
DPVVVVVVVVVVVVVVVVVCCVVCVCDDVVVVVVVCVVVVVPPDDQPPPQPDPVSVVVVVCVVPDDDDPDDDPDDDDDDFKWKKKKDAPVVLCVLVVHDQDAADDDQAAADSVNSNNVLCNCVVVLHKDKHAHDDDVRLVVSVVSSVPDPPIDIDMDGPPDPPPPDDDDDPDDDWIWIDTRPRMIITHHDDD